Protein AF-A0A839E0R4-F1 (afdb_monomer)

Foldseek 3Di:
DDDDDDDDDDDDDDDDDDDPPPPPPPVVPPPDDDDDDDDDDDDDDDDDPPPDPDPVVPADPQGDWDWDDQQLETATAGPQQDQPDADQLDRHQGDLAPNVQVSLQRSLVVQLALSNPDSRNLCSLVPFADDPSVVSNVVRVPDDDPDDSQQVYFFWKWKAFPDDHSNAFKTKMKMWGDGNNLVVVQFIWIFIWMWGCDPNHIGTYPPGDGTDGDNDPPRIGTDGGD

Nearest PDB structures (foldseek):
  7dmo-assembly1_B-2  TM=4.768E-01  e=1.952E+00  Pyrenochaetopsis sp.
  7rec-assembly1_F-2  TM=3.934E-01  e=6.534E-01  Homo sapiens
  6m1u-assembly1_A  TM=3.484E-01  e=1.355E+00  Homo sapiens
  3kh8-assembly1_A  TM=2.272E-01  e=6.584E+00  Phytophthora capsici

Mean predicted aligned error: 13.45 Å

pLDDT: mean 80.91, std 22.4, range [31.92, 98.75]

InterPro domains:
  IPR058488 Domain of unknown function DUF8175 [PF26526] (41-211)

Secondary structure (DSSP, 8-state):
-------------------SSTTSSSTTSSSS-----------------PPPPPTTTT--TT-SEEEEEETTEEEEEETTTB--EEETTEEE---SSHHHHHHHHHHHHHHTSGGG-HHHHHHHHHHSEEE-HHHHHHHHTT----S-HHHH-EEEEEEEEEEEETTTTEEEEEEEEEEHHHHHTTSEEEEEEEEEEETTEEEEEESPPPPEEES--TT-EEEE--

Sequence (226 aa):
MSYVVSETTGAARRRRWPWVVAAVVVLLLVATTAFWLGRSNSQPAARPTSPAPSPSEQQGPWGPLQWRPVADSPLPFSAEHGPRTVTDGLARGFSHDKAGAVLAALHISTRASSAAGPRTYRAVVREQTYGDKQAQLSQLSRQSSSASAAATRPQQWWYAITGGDPRGDLVQVSLVASSEQSRQMGGYAHLTRTLSWRNGDWRLQVPTPAPELRTSTAGHTRIGGP

Radius of gyration: 27.86 Å; Cα contacts (8 Å, |Δi|>4): 362; chains: 1; bounding box: 75×37×102 Å

Structure (mmCIF, N/CA/C/O backbone):
data_AF-A0A839E0R4-F1
#
_entry.id   AF-A0A839E0R4-F1
#
loop_
_atom_site.group_PDB
_atom_site.id
_atom_site.type_symbol
_atom_site.label_atom_id
_atom_site.label_alt_id
_atom_site.label_comp_id
_atom_site.label_asym_id
_atom_site.label_entity_id
_atom_site.label_seq_id
_atom_site.pdbx_PDB_ins_code
_atom_site.Cartn_x
_atom_site.Cartn_y
_atom_site.Cartn_z
_atom_site.occupancy
_atom_site.B_iso_or_equiv
_atom_site.auth_seq_id
_atom_site.auth_comp_id
_atom_site.auth_asym_id
_atom_site.auth_atom_id
_atom_site.pdbx_PDB_model_num
ATOM 1 N N . MET A 1 1 ? 44.067 -2.803 -64.009 1.00 50.69 1 MET A N 1
ATOM 2 C CA . MET A 1 1 ? 45.010 -1.847 -63.396 1.00 50.69 1 MET A CA 1
ATOM 3 C C . MET A 1 1 ? 45.496 -2.464 -62.103 1.00 50.69 1 MET A C 1
ATOM 5 O O . MET A 1 1 ? 44.722 -2.639 -61.174 1.00 50.69 1 MET A O 1
ATOM 9 N N . SER A 1 2 ? 46.733 -2.935 -62.151 1.00 36.97 2 SER A N 1
ATOM 10 C CA . SER A 1 2 ? 47.447 -3.658 -61.106 1.00 36.97 2 SER A CA 1
ATOM 11 C C . SER A 1 2 ? 48.022 -2.677 -60.087 1.00 36.97 2 SER A C 1
ATOM 13 O O . SER A 1 2 ? 48.511 -1.642 -60.514 1.00 36.97 2 SER A O 1
ATOM 15 N N . TYR A 1 3 ? 48.048 -3.030 -58.800 1.00 42.75 3 TYR A N 1
ATOM 16 C CA . TYR A 1 3 ? 49.265 -2.925 -57.987 1.00 42.75 3 TYR A CA 1
ATOM 17 C C . TYR A 1 3 ? 49.279 -4.046 -56.939 1.00 42.75 3 TYR A C 1
ATOM 19 O O . TYR A 1 3 ? 48.308 -4.290 -56.227 1.00 42.75 3 TYR A O 1
ATOM 27 N N . VAL A 1 4 ? 50.404 -4.754 -56.962 1.00 38.28 4 VAL A N 1
ATOM 28 C CA . VAL A 1 4 ? 50.826 -5.949 -56.221 1.00 38.28 4 VAL A CA 1
ATOM 29 C C . VAL A 1 4 ? 51.512 -5.466 -54.932 1.00 38.28 4 VAL A C 1
ATOM 31 O O . VAL A 1 4 ? 52.276 -4.508 -54.984 1.00 38.28 4 VAL A O 1
ATOM 34 N N . VAL A 1 5 ? 51.049 -5.889 -53.751 1.00 47.84 5 VAL A N 1
ATOM 35 C CA . VAL A 1 5 ? 51.674 -6.851 -52.805 1.00 47.84 5 VAL A CA 1
ATOM 36 C C . VAL A 1 5 ? 53.202 -6.763 -52.655 1.00 47.84 5 VAL A C 1
ATOM 38 O O . VAL A 1 5 ? 53.928 -6.894 -53.632 1.00 47.84 5 VAL A O 1
ATOM 41 N N . SER A 1 6 ? 53.670 -6.649 -51.405 1.00 42.75 6 SER A N 1
ATOM 42 C CA . SER A 1 6 ? 54.755 -7.430 -50.752 1.00 42.75 6 SER A CA 1
ATOM 43 C C . SER A 1 6 ? 54.865 -6.908 -49.309 1.00 42.75 6 SER A C 1
ATOM 45 O O . SER A 1 6 ? 55.218 -5.753 -49.104 1.00 42.75 6 SER A O 1
ATOM 47 N N . GLU A 1 7 ? 54.272 -7.552 -48.302 1.00 46.94 7 GLU A N 1
ATOM 48 C CA . GLU A 1 7 ? 54.765 -8.727 -47.556 1.00 46.94 7 GLU A CA 1
ATOM 49 C C . GLU A 1 7 ? 56.183 -8.603 -46.994 1.00 46.94 7 GLU A C 1
ATOM 51 O O . GLU A 1 7 ? 57.134 -8.386 -47.738 1.00 46.94 7 GLU A O 1
ATOM 56 N N . THR A 1 8 ? 56.292 -8.816 -45.676 1.00 42.22 8 THR A N 1
ATOM 57 C CA . THR A 1 8 ? 57.280 -9.642 -44.937 1.00 42.22 8 THR A CA 1
ATOM 58 C C . THR A 1 8 ? 57.293 -9.176 -43.475 1.00 42.22 8 THR A C 1
ATOM 60 O O . THR A 1 8 ? 57.229 -7.987 -43.206 1.00 42.22 8 THR A O 1
ATOM 63 N N . THR A 1 9 ? 57.383 -9.974 -42.415 1.00 39.31 9 THR A N 1
ATOM 64 C CA . THR A 1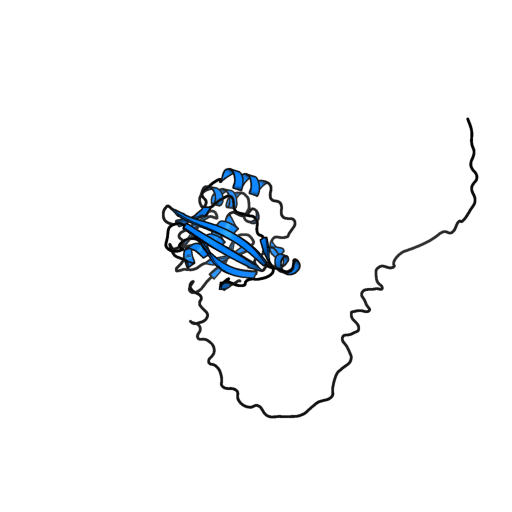 9 ? 57.252 -11.411 -42.115 1.00 39.31 9 THR A CA 1
ATOM 65 C C . THR A 1 9 ? 57.303 -11.462 -40.585 1.00 39.31 9 THR A C 1
ATOM 67 O O . THR A 1 9 ? 58.004 -10.660 -39.972 1.00 39.31 9 THR A O 1
ATOM 70 N N . GLY A 1 10 ? 56.629 -12.415 -39.947 1.00 33.72 10 GLY A N 1
ATOM 71 C CA . GLY A 1 10 ? 56.795 -12.600 -38.504 1.00 33.72 10 GLY A CA 1
ATOM 72 C C . GLY A 1 10 ? 55.895 -13.669 -37.918 1.00 33.72 10 GLY A C 1
ATOM 73 O O . GLY A 1 10 ? 55.048 -13.389 -37.079 1.00 33.72 10 GLY A O 1
ATOM 74 N N . ALA A 1 11 ? 56.047 -14.898 -38.401 1.00 40.47 11 ALA A N 1
ATOM 75 C CA . ALA A 1 11 ? 55.385 -16.066 -37.848 1.00 40.47 11 ALA A CA 1
ATOM 76 C C . ALA A 1 11 ? 55.854 -16.353 -36.412 1.00 40.47 11 ALA A C 1
ATOM 78 O O . ALA A 1 11 ? 57.050 -16.473 -36.174 1.00 40.47 11 ALA A O 1
ATOM 79 N N . ALA A 1 12 ? 54.923 -16.612 -35.493 1.00 43.75 12 ALA A N 1
ATOM 80 C CA . ALA A 1 12 ? 55.096 -17.653 -34.483 1.00 43.75 12 ALA A CA 1
ATOM 81 C C . ALA A 1 12 ? 53.740 -18.088 -33.923 1.00 43.75 12 ALA A C 1
ATOM 83 O O . ALA A 1 12 ? 52.816 -17.315 -33.705 1.00 43.75 12 ALA A O 1
ATOM 84 N N . ARG A 1 13 ? 53.632 -19.395 -33.745 1.00 42.06 13 ARG A N 1
ATOM 85 C CA . ARG A 1 13 ? 52.421 -20.186 -33.584 1.00 42.06 13 ARG A CA 1
ATOM 86 C C . ARG A 1 13 ? 52.343 -20.647 -32.123 1.00 42.06 13 ARG A C 1
ATOM 88 O O . ARG A 1 13 ? 53.364 -21.029 -31.567 1.00 42.06 13 ARG A O 1
ATOM 95 N N . ARG A 1 14 ? 51.107 -20.830 -31.638 1.00 40.19 14 ARG A N 1
ATOM 96 C CA . ARG A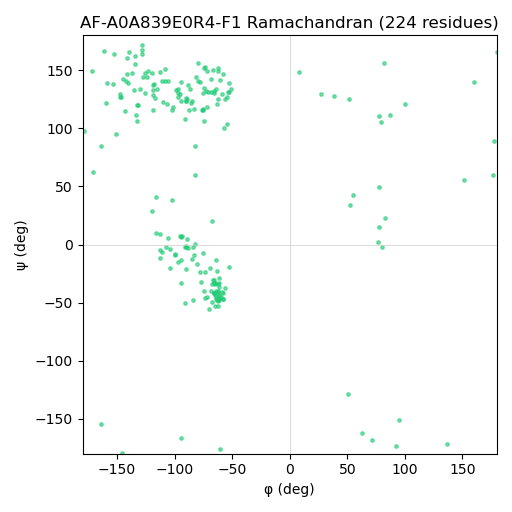 1 14 ? 50.649 -21.781 -30.591 1.00 40.19 14 ARG A CA 1
ATOM 97 C C . ARG A 1 14 ? 50.420 -21.266 -29.152 1.00 40.19 14 ARG A C 1
ATOM 99 O O . ARG A 1 14 ? 51.346 -21.012 -28.403 1.00 40.19 14 ARG A O 1
ATOM 106 N N . ARG A 1 15 ? 49.150 -21.479 -28.760 1.00 40.16 15 ARG A N 1
ATOM 107 C CA . ARG A 1 15 ? 48.636 -22.152 -27.541 1.00 40.16 15 ARG A CA 1
ATOM 108 C C . ARG A 1 15 ? 48.440 -21.349 -26.232 1.00 40.16 15 ARG A C 1
ATOM 110 O O . ARG A 1 15 ? 49.367 -21.160 -25.468 1.00 40.16 15 ARG A O 1
ATOM 117 N N . ARG A 1 16 ? 47.135 -21.220 -25.918 1.00 40.19 16 ARG A N 1
ATOM 118 C CA . ARG A 1 16 ? 46.424 -21.552 -24.654 1.00 40.19 16 ARG A CA 1
ATOM 119 C C . ARG A 1 16 ? 46.544 -20.580 -23.458 1.00 40.19 16 ARG A C 1
ATOM 121 O O . ARG A 1 16 ? 47.576 -20.508 -22.813 1.00 40.19 16 ARG A O 1
ATOM 128 N N . TRP A 1 17 ? 45.406 -19.916 -23.174 1.00 40.28 17 TRP A N 1
ATOM 129 C CA . TRP A 1 17 ? 44.694 -19.760 -21.876 1.00 40.28 17 TRP A CA 1
ATOM 130 C C . TRP A 1 17 ? 45.405 -20.281 -20.604 1.00 40.28 17 TRP A C 1
ATOM 132 O O . TRP A 1 17 ? 45.950 -21.382 -20.702 1.00 40.28 17 TRP A O 1
ATOM 142 N N . PRO A 1 18 ? 45.235 -19.693 -19.385 1.00 43.88 18 PRO A N 1
ATOM 143 C CA . PRO A 1 18 ? 44.394 -18.541 -18.971 1.00 43.88 18 PRO A CA 1
ATOM 144 C C . PRO A 1 18 ? 45.038 -17.593 -17.904 1.00 43.88 18 PRO A C 1
ATOM 146 O O . PRO A 1 18 ? 45.597 -18.048 -16.915 1.00 43.88 18 PRO A O 1
ATOM 149 N N . TRP A 1 19 ? 44.873 -16.266 -18.006 1.00 39.34 19 TRP A N 1
ATOM 150 C CA . TRP A 1 19 ? 45.366 -15.292 -16.996 1.00 39.34 19 TRP A CA 1
ATOM 151 C C . TRP A 1 19 ? 44.244 -14.508 -16.286 1.00 39.34 19 TRP A C 1
ATOM 153 O O . TRP A 1 19 ? 44.365 -13.316 -16.034 1.00 39.34 19 TRP A O 1
ATOM 163 N N . VAL A 1 20 ? 43.139 -15.178 -15.938 1.00 48.47 20 VAL A N 1
ATOM 164 C CA . VAL A 1 20 ? 42.013 -14.561 -15.193 1.00 48.47 20 VAL A CA 1
ATOM 165 C C . VAL A 1 20 ? 41.950 -15.008 -13.717 1.00 48.47 20 VAL A C 1
ATOM 167 O O . VAL A 1 20 ? 41.059 -14.605 -12.986 1.00 48.47 20 VAL A O 1
ATOM 170 N N . VAL A 1 21 ? 42.919 -15.780 -13.205 1.00 45.50 21 VAL A N 1
ATOM 171 C CA . VAL A 1 21 ? 42.828 -16.353 -11.836 1.00 45.50 21 VAL A CA 1
ATOM 172 C C . VAL A 1 21 ? 43.818 -15.755 -10.815 1.00 45.50 21 VAL A C 1
ATOM 174 O O . VAL A 1 21 ? 43.687 -15.993 -9.620 1.00 45.50 21 VAL A O 1
ATOM 177 N N . ALA A 1 22 ? 44.763 -14.896 -11.206 1.00 39.62 22 ALA A N 1
ATOM 178 C CA . ALA A 1 22 ? 45.870 -14.510 -10.312 1.00 39.62 22 ALA A CA 1
ATOM 179 C C . ALA A 1 22 ? 45.691 -13.210 -9.489 1.00 39.62 22 ALA A C 1
ATOM 181 O O . ALA A 1 22 ? 46.629 -12.811 -8.807 1.00 39.62 22 ALA A O 1
ATOM 182 N N . ALA 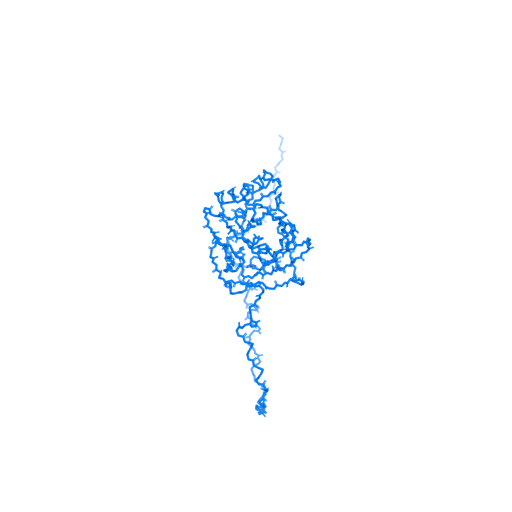A 1 23 ? 44.520 -12.555 -9.499 1.00 39.31 23 ALA A N 1
ATOM 183 C CA . ALA A 1 23 ? 44.298 -11.305 -8.741 1.00 39.31 23 ALA A CA 1
ATOM 184 C C . ALA A 1 23 ? 43.304 -11.419 -7.562 1.00 39.31 23 ALA A C 1
ATOM 186 O O . ALA A 1 23 ? 43.159 -10.474 -6.794 1.00 39.31 23 ALA A O 1
ATOM 187 N N . VAL A 1 24 ? 42.650 -12.574 -7.373 1.00 43.00 24 VAL A N 1
ATOM 188 C CA . VAL A 1 24 ? 41.629 -12.779 -6.316 1.00 43.00 24 VAL A CA 1
ATOM 189 C C . VAL A 1 24 ? 42.184 -13.508 -5.077 1.00 43.00 24 VAL A C 1
ATOM 191 O O . VAL A 1 24 ? 41.540 -13.546 -4.035 1.00 43.00 24 VAL A O 1
ATOM 194 N N . VAL A 1 25 ? 43.420 -14.016 -5.123 1.00 42.62 25 VAL A N 1
ATOM 195 C CA . VAL A 1 25 ? 44.011 -14.799 -4.014 1.00 42.62 25 VAL A CA 1
ATOM 196 C C . VAL A 1 25 ? 44.857 -13.955 -3.041 1.00 42.62 25 VAL A C 1
ATOM 198 O O . VAL A 1 25 ? 45.116 -14.388 -1.925 1.00 42.62 25 VAL A O 1
ATOM 201 N N . VAL A 1 26 ? 45.226 -12.714 -3.379 1.00 41.91 26 VAL A N 1
ATOM 202 C CA . VAL A 1 26 ? 46.107 -11.892 -2.515 1.00 41.91 26 VAL A CA 1
ATOM 203 C C . VAL A 1 26 ? 45.340 -11.025 -1.501 1.00 41.91 26 VAL A C 1
ATOM 205 O O . VAL A 1 26 ? 45.876 -10.697 -0.449 1.00 41.91 26 VAL A O 1
ATOM 208 N N . LEU A 1 27 ? 44.053 -10.737 -1.721 1.00 37.88 27 LEU A N 1
ATOM 209 C CA . LEU A 1 27 ? 43.229 -9.985 -0.753 1.00 37.88 27 LEU A CA 1
ATOM 210 C C . LEU A 1 27 ? 42.530 -10.871 0.296 1.00 37.88 27 LEU A C 1
ATOM 212 O O . LEU A 1 27 ? 41.926 -10.359 1.234 1.00 37.88 27 LEU A O 1
ATOM 216 N N . LEU A 1 28 ? 42.683 -12.196 0.184 1.00 42.34 28 LEU A N 1
ATOM 217 C CA . LEU A 1 28 ? 42.275 -13.190 1.187 1.00 42.34 28 LEU A CA 1
ATOM 218 C C . LEU A 1 28 ? 43.408 -13.565 2.170 1.00 42.34 28 LEU A C 1
ATOM 220 O O . LEU A 1 28 ? 43.224 -14.446 3.003 1.00 42.34 28 LEU A O 1
ATOM 224 N N . LEU A 1 29 ? 44.557 -12.874 2.122 1.00 40.34 29 LEU A N 1
ATOM 225 C CA . LEU A 1 29 ? 45.754 -13.156 2.935 1.00 40.34 29 LEU A CA 1
ATOM 226 C C . LEU A 1 29 ? 46.192 -11.994 3.855 1.00 40.34 29 LEU A C 1
ATOM 228 O O . LEU A 1 29 ? 47.363 -11.877 4.198 1.00 40.34 29 LEU A O 1
ATOM 232 N N . VAL A 1 30 ? 45.258 -11.148 4.305 1.00 41.09 30 VAL A N 1
ATOM 233 C CA . VAL A 1 30 ? 45.495 -10.175 5.407 1.00 41.09 30 VAL A CA 1
ATOM 234 C C . VAL A 1 30 ? 44.668 -10.523 6.659 1.00 41.09 30 VAL A C 1
ATOM 236 O O . VAL A 1 30 ? 44.641 -9.800 7.648 1.00 41.09 30 VAL A O 1
ATOM 239 N N . ALA A 1 31 ? 44.037 -11.698 6.665 1.00 44.06 31 ALA A N 1
ATOM 240 C CA . ALA A 1 31 ? 43.247 -12.206 7.779 1.00 44.06 31 ALA A CA 1
ATOM 241 C C . ALA A 1 31 ? 43.978 -13.276 8.607 1.00 44.06 31 ALA A C 1
ATOM 243 O O . ALA A 1 31 ? 43.332 -14.216 9.036 1.00 44.06 31 ALA A O 1
ATOM 244 N N . THR A 1 32 ? 45.287 -13.172 8.860 1.00 46.16 32 THR A N 1
ATOM 245 C CA . THR A 1 32 ? 45.975 -14.047 9.838 1.00 46.16 32 THR A CA 1
ATOM 246 C C . THR A 1 32 ? 47.349 -13.490 10.237 1.00 46.16 32 THR A C 1
ATOM 248 O O . THR A 1 32 ? 48.334 -13.910 9.653 1.00 46.16 32 THR A O 1
ATOM 251 N N . THR A 1 33 ? 47.428 -12.576 11.217 1.00 42.66 33 THR A N 1
ATOM 252 C CA . THR A 1 33 ? 48.547 -12.459 12.195 1.00 42.66 33 THR A CA 1
ATOM 253 C C . THR A 1 33 ? 48.337 -11.258 13.128 1.00 42.66 33 THR A C 1
ATOM 255 O O . THR A 1 33 ? 48.811 -10.165 12.842 1.00 42.66 33 THR A O 1
ATOM 258 N N . ALA A 1 34 ? 47.643 -11.457 14.252 1.00 40.84 34 ALA A N 1
ATOM 259 C CA . ALA A 1 34 ? 47.847 -10.702 15.501 1.00 40.84 34 ALA A CA 1
ATOM 260 C C . ALA A 1 34 ? 47.036 -11.365 16.626 1.00 40.84 34 ALA A C 1
ATOM 262 O O . ALA A 1 34 ? 46.087 -10.808 17.173 1.00 40.84 34 ALA A O 1
ATOM 263 N N . PHE A 1 35 ? 47.379 -12.618 16.923 1.00 41.22 35 PHE A N 1
ATOM 264 C CA . PHE A 1 35 ? 46.904 -13.306 18.113 1.00 41.22 35 PHE A CA 1
ATOM 265 C C . PHE A 1 35 ? 47.912 -13.022 19.235 1.00 41.22 35 PHE A C 1
ATOM 267 O O . PHE A 1 35 ? 49.088 -13.343 19.096 1.00 41.22 35 PHE A O 1
ATOM 274 N N . TRP A 1 36 ? 47.400 -12.464 20.334 1.00 38.03 36 TRP A N 1
ATOM 275 C CA . TRP A 1 36 ? 47.952 -12.482 21.695 1.00 38.03 36 TRP A CA 1
ATOM 276 C C . TRP A 1 36 ? 49.081 -11.529 22.089 1.00 38.03 36 TRP A C 1
ATOM 278 O O . TRP A 1 36 ? 50.247 -11.827 21.897 1.00 38.03 36 TRP A O 1
ATOM 288 N N . LEU A 1 37 ? 48.715 -10.505 22.867 1.00 43.31 37 LEU A N 1
ATOM 289 C CA . LEU A 1 37 ? 49.269 -10.244 24.205 1.00 43.31 37 LEU A CA 1
ATOM 290 C C . LEU A 1 37 ? 48.287 -9.337 24.972 1.00 43.31 37 LEU A C 1
ATOM 292 O O . LEU A 1 37 ? 47.979 -8.244 24.511 1.00 43.31 37 LEU A O 1
ATOM 296 N N . GLY A 1 38 ? 47.792 -9.784 26.134 1.00 31.92 38 GLY A N 1
ATOM 2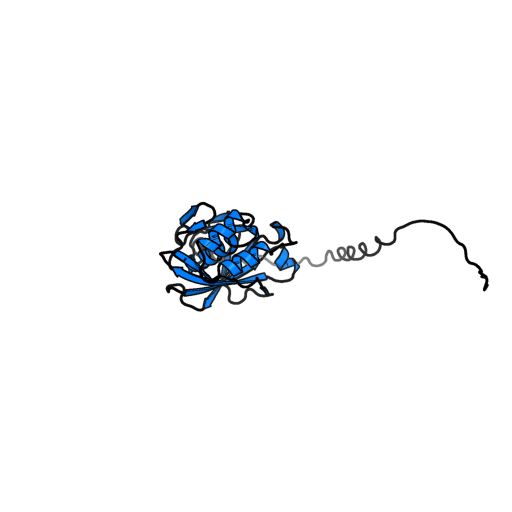97 C CA . GLY A 1 38 ? 47.019 -8.916 27.035 1.00 31.92 38 GLY A CA 1
ATOM 298 C C . GLY A 1 38 ? 45.972 -9.608 27.910 1.00 31.92 38 GLY A C 1
ATOM 299 O O . GLY A 1 38 ? 44.805 -9.236 27.876 1.00 31.92 38 GLY A O 1
ATOM 300 N N . ARG A 1 39 ? 46.372 -10.610 28.705 1.00 48.78 39 ARG A N 1
ATOM 301 C CA . ARG A 1 39 ? 45.595 -11.045 29.877 1.00 48.78 39 ARG A CA 1
ATOM 302 C C . ARG A 1 39 ? 45.786 -10.023 30.999 1.00 48.78 39 ARG A C 1
ATOM 304 O O . ARG A 1 39 ? 46.874 -9.947 31.563 1.00 48.78 39 ARG A O 1
ATOM 311 N N . SER A 1 40 ? 44.715 -9.352 31.400 1.00 43.88 40 SER A N 1
ATOM 312 C CA . SER A 1 40 ? 44.571 -8.824 32.757 1.00 43.88 40 SER A CA 1
ATOM 313 C C . SER A 1 40 ? 43.115 -8.948 33.203 1.00 43.88 40 SER A C 1
ATOM 315 O O . SER A 1 40 ? 42.197 -8.372 32.627 1.00 43.88 40 SER A O 1
ATOM 317 N N . ASN A 1 41 ? 42.926 -9.779 34.229 1.00 48.78 41 ASN A N 1
ATOM 318 C CA . ASN A 1 41 ? 41.695 -9.924 34.992 1.00 48.78 41 ASN A CA 1
ATOM 319 C C . ASN A 1 41 ? 41.307 -8.584 35.622 1.00 48.78 41 ASN A C 1
ATOM 321 O O . ASN A 1 41 ? 42.105 -7.993 36.347 1.00 48.78 41 ASN A O 1
ATOM 325 N N . SER A 1 42 ? 40.058 -8.163 35.439 1.00 46.62 42 SER A N 1
ATOM 326 C CA . SER A 1 42 ? 39.369 -7.228 36.333 1.00 46.62 42 SER A CA 1
ATOM 327 C C . SER A 1 42 ? 37.861 -7.503 36.288 1.00 46.62 42 SER A C 1
ATOM 329 O O . SER A 1 42 ? 37.164 -7.104 35.366 1.00 46.62 42 SER A O 1
ATOM 331 N N . GLN A 1 43 ? 37.439 -8.306 37.266 1.00 47.00 43 GLN A N 1
ATOM 332 C CA . GLN A 1 43 ? 36.158 -8.395 37.983 1.00 47.00 43 GLN A CA 1
ATOM 333 C C . GLN A 1 43 ? 34.836 -7.944 37.306 1.00 47.00 43 GLN A C 1
ATOM 335 O O . GLN A 1 43 ? 34.706 -6.793 36.889 1.00 47.00 43 GLN A O 1
ATOM 340 N N . PRO A 1 44 ? 33.779 -8.787 37.318 1.00 44.91 44 PRO A N 1
ATOM 341 C CA . PRO A 1 44 ? 32.450 -8.391 36.869 1.00 44.91 44 PRO A CA 1
ATOM 342 C C . PRO A 1 44 ? 31.779 -7.490 37.916 1.00 44.91 44 PRO A C 1
ATOM 344 O O . PRO A 1 44 ? 31.321 -7.956 38.957 1.00 44.91 44 PRO A O 1
ATOM 347 N N . ALA A 1 45 ? 31.689 -6.191 37.635 1.00 53.25 45 ALA A N 1
ATOM 348 C CA . ALA A 1 45 ? 30.732 -5.328 38.316 1.00 53.25 45 ALA A CA 1
ATOM 349 C C . ALA A 1 45 ? 29.341 -5.596 37.722 1.00 53.25 45 ALA A C 1
ATOM 351 O O . ALA A 1 45 ? 29.112 -5.365 36.533 1.00 53.25 45 ALA A O 1
ATOM 352 N N . ALA A 1 46 ? 28.428 -6.113 38.546 1.00 51.84 46 ALA A N 1
ATOM 353 C CA . ALA A 1 46 ? 27.021 -6.283 38.211 1.00 51.84 46 ALA A CA 1
ATOM 354 C C . ALA A 1 46 ? 26.433 -4.937 37.755 1.00 51.84 46 ALA A C 1
ATOM 356 O O . ALA A 1 46 ? 26.185 -4.039 38.559 1.00 51.84 46 ALA A O 1
ATOM 357 N N . ARG A 1 47 ? 26.248 -4.781 36.442 1.00 44.81 47 ARG A N 1
ATOM 358 C CA . ARG A 1 47 ? 25.518 -3.654 35.863 1.00 44.81 47 ARG A CA 1
ATOM 359 C C . ARG A 1 47 ? 24.025 -3.926 36.103 1.00 44.81 47 ARG A C 1
ATOM 361 O O . ARG A 1 47 ? 23.597 -5.049 35.835 1.00 44.81 47 ARG A O 1
ATOM 368 N N . PRO A 1 48 ? 23.247 -2.963 36.629 1.00 47.38 48 PRO A N 1
ATOM 369 C CA . PRO A 1 48 ? 21.846 -3.182 36.968 1.00 47.38 48 PRO A CA 1
ATOM 370 C C . PRO A 1 48 ? 21.092 -3.714 35.752 1.00 47.38 48 PRO A C 1
ATOM 372 O O . PRO A 1 48 ? 21.164 -3.138 34.663 1.00 47.38 48 PRO A O 1
ATOM 375 N N . THR A 1 49 ? 20.402 -4.836 35.946 1.00 47.53 49 THR A N 1
ATOM 376 C CA . THR A 1 49 ? 19.487 -5.434 34.982 1.00 47.53 49 THR A CA 1
ATOM 377 C C . THR A 1 49 ? 18.440 -4.379 34.646 1.00 47.53 49 THR A C 1
ATOM 379 O O . THR A 1 49 ? 17.523 -4.138 35.427 1.00 47.53 49 THR A O 1
ATOM 382 N N . SER A 1 50 ? 18.596 -3.698 33.507 1.00 58.94 50 SER A N 1
ATOM 383 C CA . SER A 1 50 ? 17.460 -2.993 32.920 1.00 58.94 50 SER A CA 1
ATOM 384 C C . SER A 1 50 ? 16.373 -4.046 32.723 1.00 58.94 50 SER A C 1
ATOM 386 O O . SER A 1 50 ? 16.682 -5.092 32.139 1.00 58.94 50 SER A O 1
ATOM 388 N N . PRO A 1 51 ? 15.154 -3.849 33.253 1.00 55.00 51 PRO A N 1
ATOM 389 C CA . PRO A 1 51 ? 14.077 -4.789 33.006 1.00 55.00 51 PRO A CA 1
ATOM 390 C C . PRO A 1 51 ? 13.950 -4.958 31.492 1.00 55.00 51 PRO A C 1
ATOM 392 O O . PRO A 1 51 ? 13.984 -3.978 30.745 1.00 55.00 51 PRO A O 1
ATOM 395 N N . ALA A 1 52 ? 13.890 -6.212 31.040 1.00 59.22 52 ALA A N 1
ATOM 396 C CA . ALA A 1 52 ? 13.560 -6.501 29.655 1.00 59.22 52 ALA A CA 1
ATOM 397 C C . ALA A 1 52 ? 12.267 -5.737 29.320 1.00 59.22 52 ALA A C 1
ATOM 399 O O . ALA A 1 52 ? 11.351 -5.758 30.150 1.00 59.22 52 ALA A O 1
ATOM 400 N N . PRO A 1 53 ? 12.193 -5.038 28.170 1.00 46.41 53 PRO A N 1
ATOM 401 C CA . PRO A 1 53 ? 10.987 -4.312 27.803 1.00 46.41 53 PRO A CA 1
ATOM 402 C C . PRO A 1 53 ? 9.812 -5.279 27.874 1.00 46.41 53 PRO A C 1
ATOM 404 O O . PRO A 1 53 ? 9.900 -6.416 27.394 1.00 46.41 53 PRO A O 1
ATOM 407 N N . SER A 1 54 ? 8.739 -4.854 28.533 1.00 46.84 54 SER A N 1
ATOM 408 C CA . SER A 1 54 ? 7.559 -5.702 28.681 1.00 46.84 54 SER A CA 1
ATOM 409 C C . SER A 1 54 ? 7.051 -6.082 27.279 1.00 46.84 54 SER A C 1
ATOM 411 O O . SER A 1 54 ? 7.143 -5.254 26.371 1.00 46.84 54 SER A O 1
ATOM 413 N N . PRO A 1 55 ? 6.477 -7.280 27.053 1.00 54.44 55 PRO A N 1
ATOM 414 C CA . PRO A 1 55 ? 5.946 -7.687 25.740 1.00 54.44 55 PRO A CA 1
ATOM 415 C C . PRO A 1 55 ? 4.954 -6.681 25.117 1.00 54.44 55 PRO A C 1
ATOM 417 O O . PRO A 1 55 ? 4.707 -6.686 23.910 1.00 54.44 55 PRO A O 1
ATOM 420 N N . SER A 1 56 ? 4.389 -5.805 25.948 1.00 49.28 56 SER A N 1
ATOM 421 C CA . SE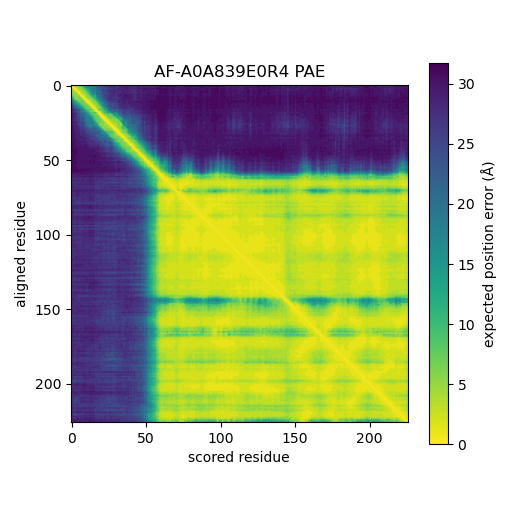R A 1 56 ? 3.487 -4.709 25.594 1.00 49.28 56 SER A CA 1
ATOM 422 C C . SER A 1 56 ? 4.191 -3.470 25.014 1.00 49.28 56 SER A C 1
ATOM 424 O O . SER A 1 56 ? 3.564 -2.716 24.282 1.00 49.28 56 SER A O 1
ATOM 426 N N . GLU A 1 57 ? 5.482 -3.252 25.287 1.00 43.59 57 GLU A N 1
ATOM 427 C CA . GLU A 1 57 ? 6.261 -2.092 24.805 1.00 43.59 57 GLU A CA 1
ATOM 428 C C . GLU A 1 57 ? 6.843 -2.296 23.396 1.00 43.59 57 GLU A C 1
ATOM 430 O O . GLU A 1 57 ? 7.286 -1.346 22.754 1.00 43.59 57 GLU A O 1
ATOM 435 N N . GLN A 1 58 ? 6.821 -3.528 22.879 1.00 49.47 58 GLN A N 1
ATOM 436 C CA . GLN A 1 58 ? 7.254 -3.851 21.512 1.00 49.47 58 GLN A CA 1
ATOM 437 C C . GLN A 1 58 ? 6.119 -3.797 20.481 1.00 49.47 58 GLN A C 1
ATOM 439 O O . GLN A 1 58 ? 6.356 -3.994 19.287 1.00 49.47 58 GLN A O 1
ATOM 444 N N . GLN A 1 59 ? 4.889 -3.525 20.915 1.00 59.22 59 GLN A N 1
ATOM 445 C CA . GLN A 1 59 ? 3.735 -3.432 20.032 1.00 59.22 59 GLN A CA 1
ATOM 446 C C . GLN A 1 59 ? 3.586 -1.979 19.584 1.00 59.22 59 GLN A C 1
ATOM 448 O O . GLN A 1 59 ? 3.236 -1.096 20.361 1.00 59.22 59 GLN A O 1
ATOM 453 N N . GLY A 1 60 ? 3.901 -1.721 18.312 1.00 70.25 60 GLY A N 1
ATOM 454 C CA . GLY A 1 60 ? 3.586 -0.441 17.678 1.00 70.25 60 GLY A CA 1
ATOM 455 C C . GLY A 1 60 ? 2.070 -0.170 17.668 1.00 70.25 60 GLY A C 1
ATOM 456 O O . GLY A 1 60 ? 1.290 -0.987 18.156 1.00 70.25 60 GLY A O 1
ATOM 457 N N . PRO A 1 61 ? 1.610 0.928 17.044 1.00 83.00 61 PRO A N 1
ATOM 458 C CA . PRO A 1 61 ? 0.197 1.340 17.024 1.00 83.00 61 PRO A CA 1
ATOM 459 C C . PRO A 1 61 ? -0.735 0.404 16.222 1.00 83.00 61 PRO A C 1
ATOM 461 O O . PRO A 1 61 ? -1.780 0.836 15.760 1.00 83.00 61 PRO A O 1
ATOM 464 N N . TRP A 1 62 ? -0.329 -0.844 15.990 1.00 84.81 62 TRP A N 1
ATOM 465 C CA . TRP A 1 62 ? -0.979 -1.834 15.134 1.00 84.81 62 TRP A CA 1
ATOM 466 C C . TRP A 1 62 ? -1.570 -3.018 15.907 1.00 84.81 62 TRP A C 1
ATOM 468 O O . TRP A 1 62 ? -2.233 -3.864 15.294 1.00 84.81 62 TRP A O 1
ATOM 478 N N . GLY A 1 63 ? -1.221 -3.138 17.195 1.00 86.50 63 GLY A N 1
ATOM 479 C CA . GLY A 1 63 ? -1.313 -4.392 17.937 1.00 86.50 63 GLY A CA 1
ATOM 480 C C . GLY A 1 63 ? -0.401 -5.485 17.349 1.00 86.50 63 GLY A C 1
ATOM 481 O O . GLY A 1 63 ? 0.532 -5.192 16.590 1.00 86.50 63 GLY A O 1
ATOM 482 N N . PRO A 1 64 ? -0.650 -6.763 17.678 1.00 88.38 64 PRO A N 1
ATOM 483 C CA . PRO A 1 64 ? 0.066 -7.889 17.088 1.00 88.38 64 PRO A CA 1
ATOM 484 C C . PRO A 1 64 ? -0.152 -7.974 15.570 1.00 88.38 64 PRO A C 1
ATOM 486 O O . PRO A 1 64 ? -1.284 -8.065 15.092 1.00 88.38 64 PRO A O 1
ATOM 489 N N . LEU A 1 65 ? 0.945 -7.992 14.808 1.00 94.31 65 LEU A N 1
ATOM 490 C CA . LEU A 1 65 ? 0.920 -8.163 13.356 1.00 94.31 65 LEU A CA 1
ATOM 491 C C . LEU A 1 65 ? 1.180 -9.618 12.965 1.00 94.31 65 LEU A C 1
ATOM 493 O O . LEU A 1 65 ? 2.147 -10.232 13.410 1.00 94.31 65 LEU A O 1
ATOM 497 N N . GLN A 1 66 ? 0.363 -10.140 12.053 1.00 94.69 66 GLN A N 1
ATOM 498 C CA . GLN A 1 66 ? 0.595 -11.425 11.399 1.00 94.69 66 GLN A CA 1
ATOM 499 C C . GLN A 1 66 ? 1.135 -11.198 9.989 1.00 94.69 66 GLN A C 1
ATOM 501 O O . GLN A 1 66 ? 0.440 -10.656 9.129 1.00 94.69 66 GLN A O 1
ATOM 506 N N . TRP A 1 67 ? 2.367 -11.627 9.731 1.00 94.88 67 TRP A N 1
ATOM 507 C CA . TRP A 1 67 ? 2.966 -11.547 8.401 1.00 94.88 67 TRP A CA 1
ATOM 508 C C . TRP A 1 67 ? 2.575 -12.769 7.580 1.00 94.88 67 TRP A C 1
ATOM 510 O O . TRP A 1 67 ? 2.826 -13.904 7.978 1.00 94.88 67 TRP A O 1
ATOM 520 N N . ARG A 1 68 ? 1.938 -12.545 6.429 1.00 93.69 68 ARG A N 1
ATOM 521 C CA . ARG A 1 68 ? 1.489 -13.624 5.539 1.00 93.69 68 ARG A CA 1
ATOM 522 C C . ARG A 1 68 ? 2.002 -13.398 4.120 1.00 93.69 68 ARG A C 1
ATOM 524 O O . ARG A 1 68 ? 2.039 -12.247 3.673 1.00 93.69 68 ARG A O 1
ATOM 531 N N . PRO A 1 69 ? 2.359 -14.465 3.388 1.00 88.75 69 PRO A N 1
ATOM 532 C CA . PRO A 1 69 ? 2.754 -14.344 1.993 1.00 88.75 69 PRO A CA 1
ATOM 533 C C . PRO A 1 69 ? 1.563 -13.892 1.137 1.00 88.75 69 PRO A C 1
ATOM 535 O O . PRO A 1 69 ? 0.462 -14.439 1.230 1.00 88.75 69 PRO A O 1
ATOM 538 N N . VAL A 1 70 ? 1.788 -12.885 0.296 1.00 83.06 70 VAL A N 1
ATOM 539 C CA . VAL A 1 70 ? 0.840 -12.393 -0.706 1.00 83.06 70 VAL A CA 1
ATOM 540 C C . VAL A 1 70 ? 1.596 -12.243 -2.021 1.00 83.06 70 VAL A C 1
ATOM 542 O O . VAL A 1 70 ? 2.413 -11.335 -2.175 1.00 83.06 70 VAL A O 1
ATOM 545 N N . ALA A 1 71 ? 1.333 -13.156 -2.963 1.00 78.56 71 ALA A N 1
ATOM 546 C CA . ALA A 1 71 ? 2.241 -13.402 -4.085 1.00 78.56 71 ALA A CA 1
ATOM 547 C C . ALA A 1 71 ? 3.672 -13.611 -3.545 1.00 78.56 71 ALA A C 1
ATOM 549 O O . ALA A 1 71 ? 3.861 -14.376 -2.600 1.00 78.56 71 ALA A O 1
ATOM 550 N N . ASP A 1 72 ? 4.657 -12.888 -4.073 1.00 79.56 72 ASP A N 1
ATOM 551 C CA . ASP A 1 72 ? 6.045 -12.981 -3.624 1.00 79.56 72 ASP A CA 1
ATOM 552 C C . ASP A 1 72 ? 6.411 -12.030 -2.477 1.00 79.56 72 ASP A C 1
ATOM 554 O O . ASP A 1 72 ? 7.574 -11.990 -2.077 1.00 79.56 72 ASP A O 1
ATOM 558 N N . SER A 1 73 ? 5.460 -11.279 -1.917 1.00 85.88 73 SER A N 1
ATOM 559 C CA . SER A 1 73 ? 5.727 -10.288 -0.868 1.00 85.88 73 SER A CA 1
ATOM 560 C C . SER A 1 73 ? 4.990 -10.609 0.438 1.00 85.88 73 SER A C 1
ATOM 562 O O . SER A 1 73 ? 3.774 -10.803 0.428 1.00 85.88 73 SER A O 1
ATOM 564 N N . PRO A 1 74 ? 5.686 -10.648 1.586 1.00 91.81 74 PRO A N 1
ATOM 565 C CA . PRO A 1 74 ? 5.043 -10.772 2.886 1.00 91.81 74 PRO A CA 1
ATOM 566 C C . PRO A 1 74 ? 4.363 -9.449 3.252 1.00 91.81 74 PRO A C 1
ATOM 568 O O . PRO A 1 74 ? 4.969 -8.380 3.146 1.00 91.81 74 PRO A O 1
ATOM 571 N N . LEU A 1 75 ? 3.104 -9.521 3.685 1.00 95.12 75 LEU A N 1
ATOM 572 C CA . LEU A 1 75 ? 2.322 -8.357 4.101 1.00 95.12 75 LEU A CA 1
ATOM 573 C C . LEU A 1 75 ? 1.792 -8.523 5.530 1.00 95.12 75 LEU A C 1
ATOM 575 O O . LEU A 1 75 ? 1.411 -9.638 5.903 1.00 95.12 75 LEU A O 1
ATOM 579 N N . PRO A 1 76 ? 1.736 -7.432 6.313 1.00 96.50 76 PRO A N 1
ATOM 580 C CA . PRO A 1 76 ? 1.231 -7.463 7.677 1.00 96.50 76 PRO A CA 1
ATOM 581 C C . PRO A 1 76 ? -0.301 -7.458 7.700 1.00 96.50 76 PRO A C 1
ATOM 583 O O . PRO A 1 76 ? -0.948 -6.747 6.930 1.00 96.50 76 PRO A O 1
ATOM 586 N N . PHE A 1 77 ? -0.882 -8.233 8.606 1.00 96.94 77 PHE A N 1
ATOM 587 C CA . PHE A 1 77 ? -2.309 -8.258 8.913 1.00 96.94 77 PHE A CA 1
ATOM 588 C C . PHE A 1 77 ? -2.502 -7.869 10.377 1.00 96.94 77 PHE A C 1
ATOM 590 O O . PHE A 1 77 ? -1.812 -8.404 11.244 1.00 96.94 77 PHE A O 1
ATOM 597 N N . SER A 1 78 ? -3.444 -6.967 10.640 1.00 96.44 78 SER A N 1
ATOM 598 C CA . SER A 1 78 ? -3.883 -6.603 11.988 1.00 96.44 78 SER A CA 1
ATOM 599 C C . SER A 1 78 ? -5.340 -7.020 12.170 1.00 96.44 78 SER A C 1
ATOM 601 O O . SER A 1 78 ? -6.175 -6.763 11.300 1.00 96.44 78 SER A O 1
ATOM 603 N N . ALA A 1 79 ? -5.656 -7.649 13.302 1.00 95.62 79 ALA A N 1
ATOM 604 C CA . ALA A 1 79 ? -7.039 -7.972 13.652 1.00 95.62 79 ALA A CA 1
ATOM 605 C C . ALA A 1 79 ? -7.882 -6.703 13.889 1.00 95.62 79 ALA A C 1
ATOM 607 O O . ALA A 1 79 ? -9.076 -6.691 13.597 1.00 95.62 79 ALA A O 1
ATOM 608 N N . GLU A 1 80 ? -7.249 -5.633 14.374 1.00 96.25 80 GLU A N 1
ATOM 609 C CA . GLU A 1 80 ? -7.899 -4.363 14.700 1.00 96.25 80 GLU A CA 1
ATOM 610 C C . GLU A 1 80 ? -8.040 -3.461 13.465 1.00 96.25 80 GLU A C 1
ATOM 612 O O . GLU A 1 80 ? -9.128 -2.964 13.161 1.00 96.25 80 GLU A O 1
ATOM 617 N N . HIS A 1 81 ? -6.955 -3.314 12.698 1.00 97.50 81 HIS A N 1
ATOM 618 C CA . HIS A 1 81 ? -6.872 -2.325 11.616 1.00 97.50 81 HIS A CA 1
ATOM 619 C C . HIS A 1 81 ? -7.012 -2.915 10.205 1.00 97.50 81 HIS A C 1
ATOM 621 O O . HIS A 1 81 ? -7.075 -2.183 9.214 1.00 97.50 81 HIS A O 1
ATOM 627 N N . GLY A 1 82 ? -7.114 -4.240 10.103 1.00 96.31 82 GLY A N 1
ATOM 628 C CA . GLY A 1 82 ? -7.346 -4.966 8.862 1.00 96.31 82 GLY A CA 1
ATOM 629 C C . GLY A 1 82 ? -6.073 -5.420 8.125 1.00 96.31 82 GLY A C 1
ATOM 630 O O . GLY A 1 82 ? -4.958 -5.316 8.641 1.00 96.31 82 GLY A O 1
ATOM 631 N N . PRO A 1 83 ? -6.229 -5.974 6.908 1.00 97.75 83 PRO A N 1
ATOM 632 C CA . PRO A 1 83 ? -7.508 -6.196 6.231 1.00 97.75 83 PRO A CA 1
ATOM 633 C C . PRO A 1 83 ? -8.338 -7.280 6.931 1.00 97.75 83 PRO A C 1
ATOM 635 O O . PRO A 1 83 ? -7.798 -8.290 7.378 1.00 97.75 83 PRO A O 1
ATOM 638 N N . ARG A 1 84 ? -9.660 -7.090 6.990 1.00 97.75 84 ARG A N 1
ATOM 639 C CA . ARG A 1 84 ? -10.603 -8.070 7.565 1.00 97.75 84 ARG A CA 1
ATOM 640 C C . ARG A 1 84 ? -10.875 -9.238 6.626 1.00 97.75 84 ARG A C 1
ATOM 642 O O . ARG A 1 84 ? -11.117 -10.352 7.074 1.00 97.75 84 ARG A O 1
ATOM 649 N N . THR A 1 85 ? -10.842 -8.987 5.318 1.00 96.75 85 THR A N 1
ATOM 650 C CA . THR A 1 85 ? -11.097 -10.007 4.296 1.00 96.75 85 THR A CA 1
ATOM 651 C C . THR A 1 85 ? -10.102 -9.896 3.152 1.00 96.75 85 THR A C 1
ATOM 653 O O . THR A 1 85 ? -9.642 -8.805 2.805 1.00 96.75 85 THR A O 1
ATOM 656 N N . VAL A 1 86 ? -9.763 -11.041 2.560 1.00 96.62 86 VAL A N 1
ATOM 657 C CA . VAL A 1 86 ? -9.018 -11.110 1.303 1.00 96.62 86 VAL A CA 1
ATOM 658 C C . VAL A 1 86 ? -9.711 -12.115 0.393 1.00 96.62 86 VAL A C 1
ATOM 660 O O . VAL A 1 86 ? -9.668 -13.313 0.661 1.00 96.62 86 VAL A O 1
ATOM 663 N N . THR A 1 87 ? -10.312 -11.633 -0.689 1.00 94.94 87 THR A N 1
ATOM 664 C CA . THR A 1 87 ? -11.065 -12.456 -1.648 1.00 94.94 87 THR A CA 1
ATOM 665 C C . THR A 1 87 ? -10.678 -12.045 -3.061 1.00 94.94 87 THR A C 1
ATOM 667 O O . THR A 1 87 ? -10.577 -10.854 -3.350 1.00 94.94 87 THR A O 1
ATOM 670 N N . ASP A 1 88 ? -10.383 -13.017 -3.928 1.00 90.94 88 ASP A N 1
ATOM 671 C CA . ASP A 1 88 ? -9.951 -12.782 -5.318 1.00 90.94 88 ASP A CA 1
ATOM 672 C C . ASP A 1 88 ? -8.772 -11.805 -5.462 1.00 90.94 88 ASP A C 1
ATOM 674 O O . ASP A 1 88 ? -8.665 -11.034 -6.415 1.00 90.94 88 ASP A O 1
ATOM 678 N N . GLY A 1 89 ? -7.867 -11.824 -4.481 1.00 91.19 89 GLY A N 1
ATOM 679 C CA . GLY A 1 89 ? -6.703 -10.944 -4.445 1.00 91.19 89 GLY A CA 1
ATOM 680 C C . GLY A 1 89 ? -6.987 -9.521 -3.956 1.00 91.19 89 GLY A C 1
ATOM 681 O O . GLY A 1 89 ? -6.028 -8.769 -3.796 1.00 91.19 89 GLY A O 1
ATOM 682 N N . LEU A 1 90 ? -8.240 -9.170 -3.652 1.00 97.00 90 LEU A N 1
ATOM 683 C CA . LEU A 1 90 ? -8.648 -7.882 -3.087 1.00 97.00 90 LEU A CA 1
ATOM 684 C C . LEU A 1 90 ? -8.617 -7.940 -1.559 1.00 97.00 90 LEU A C 1
ATOM 686 O O . LEU A 1 90 ? -9.258 -8.807 -0.976 1.00 97.00 90 LEU A O 1
ATOM 690 N N . ALA A 1 91 ? -7.911 -7.016 -0.910 1.00 97.94 91 ALA A N 1
ATOM 691 C CA . ALA A 1 91 ? -7.853 -6.927 0.553 1.00 97.94 91 ALA A CA 1
ATOM 692 C C . ALA A 1 91 ? -8.770 -5.807 1.047 1.00 97.94 91 ALA A C 1
ATOM 694 O O . ALA A 1 91 ? -8.542 -4.666 0.671 1.00 97.94 91 ALA A O 1
ATOM 695 N N . ARG A 1 92 ? -9.796 -6.104 1.848 1.00 98.38 92 ARG A N 1
ATOM 696 C CA . ARG A 1 92 ? -10.833 -5.133 2.236 1.00 98.38 92 ARG A CA 1
ATOM 697 C C . ARG A 1 92 ? -11.048 -5.057 3.741 1.00 98.38 92 ARG A C 1
ATOM 699 O O . ARG A 1 92 ? -10.702 -5.977 4.491 1.00 98.38 92 ARG A O 1
ATOM 706 N N . GLY A 1 93 ? -11.709 -3.982 4.153 1.00 98.00 93 GLY A N 1
ATOM 707 C CA . GLY A 1 93 ? -12.120 -3.741 5.528 1.00 98.00 93 GLY A CA 1
ATOM 708 C C . GLY A 1 93 ? -10.954 -3.270 6.377 1.00 98.00 93 GLY A C 1
ATOM 709 O O . GLY A 1 93 ? -10.724 -3.834 7.446 1.00 98.00 93 GLY A O 1
ATOM 710 N N . PHE A 1 94 ? -10.211 -2.277 5.898 1.00 98.44 94 PHE A N 1
ATOM 711 C CA . PHE A 1 94 ? -9.274 -1.532 6.733 1.00 98.44 94 PHE A CA 1
ATOM 712 C C . PHE A 1 94 ? -10.049 -0.592 7.665 1.00 98.44 94 PHE A C 1
ATOM 714 O O . PHE A 1 94 ? -11.182 -0.214 7.371 1.00 98.44 94 PHE A O 1
ATOM 721 N N . SER A 1 95 ? -9.497 -0.251 8.826 1.00 97.94 95 SER A N 1
ATOM 722 C CA . SER A 1 95 ? -10.113 0.756 9.699 1.00 97.94 95 SER A CA 1
ATOM 723 C C . SER A 1 95 ? -9.913 2.179 9.155 1.00 97.94 95 SER A C 1
ATOM 725 O O . SER A 1 95 ? -8.930 2.472 8.466 1.00 97.94 95 SER A O 1
ATOM 727 N N . HIS A 1 96 ? -10.844 3.084 9.474 1.00 97.56 96 HIS A N 1
ATOM 728 C CA . HIS A 1 96 ? -10.745 4.508 9.123 1.00 97.56 96 HIS A CA 1
ATOM 729 C C . HIS A 1 96 ? -9.865 5.261 10.129 1.00 97.56 96 HIS A C 1
ATOM 731 O O . HIS A 1 96 ? -10.306 6.148 10.853 1.00 97.56 96 HIS A O 1
ATOM 737 N N . ASP A 1 97 ? -8.610 4.843 10.231 1.00 96.12 97 ASP A N 1
ATOM 738 C CA . ASP A 1 97 ? -7.616 5.458 11.100 1.00 96.12 97 ASP A CA 1
ATOM 739 C C . ASP A 1 97 ? -6.221 5.406 10.454 1.00 96.12 97 ASP A C 1
ATOM 741 O O . ASP A 1 97 ? -6.023 4.886 9.351 1.00 96.12 97 ASP A O 1
ATOM 745 N N . LYS A 1 98 ? -5.222 5.932 11.170 1.00 96.31 98 LYS A N 1
ATOM 746 C CA . LYS A 1 98 ? -3.825 5.957 10.718 1.00 96.31 98 LYS A CA 1
ATOM 747 C C . LYS A 1 98 ? -3.267 4.568 10.429 1.00 96.31 98 LYS A C 1
ATOM 749 O O . LYS A 1 98 ? -2.535 4.407 9.452 1.00 96.31 98 LYS A O 1
ATOM 754 N N . ALA A 1 99 ? -3.563 3.595 11.280 1.00 96.31 99 ALA A N 1
ATOM 755 C CA . ALA A 1 99 ? -3.041 2.255 11.122 1.00 96.31 99 ALA A CA 1
ATOM 756 C C . ALA A 1 99 ? -3.721 1.544 9.937 1.00 96.31 99 ALA A C 1
ATOM 758 O O . ALA A 1 99 ? -3.050 1.004 9.055 1.00 96.31 99 ALA A O 1
ATOM 759 N N . GLY A 1 100 ? -5.042 1.649 9.823 1.00 97.75 100 GLY A N 1
ATOM 760 C CA . GLY A 1 100 ? -5.795 1.143 8.681 1.00 97.75 100 GLY A CA 1
ATOM 761 C C . GLY A 1 100 ? -5.338 1.766 7.362 1.00 97.75 100 GLY A C 1
ATOM 762 O O . GLY A 1 100 ? -5.146 1.040 6.387 1.00 97.75 100 GLY A O 1
ATOM 763 N N . ALA A 1 101 ? -5.048 3.071 7.333 1.00 98.12 101 ALA A N 1
ATOM 764 C CA . ALA A 1 101 ? -4.519 3.746 6.149 1.00 98.12 101 ALA A CA 1
ATOM 765 C C . ALA A 1 101 ? -3.160 3.181 5.713 1.00 98.12 101 ALA A C 1
ATOM 767 O O . ALA A 1 101 ? -2.949 2.869 4.544 1.00 98.12 101 ALA A O 1
ATOM 768 N N . VAL A 1 102 ? -2.217 3.006 6.635 1.00 97.94 102 VAL A N 1
ATOM 769 C CA . VAL A 1 102 ? -0.879 2.501 6.286 1.00 97.94 102 VAL A CA 1
ATOM 770 C C . VAL A 1 102 ? -0.929 1.036 5.849 1.00 97.94 102 VAL A C 1
ATOM 772 O O . VAL A 1 102 ? -0.273 0.665 4.872 1.00 97.94 102 VAL A O 1
ATOM 775 N N . LEU A 1 103 ? -1.738 0.205 6.513 1.00 98.00 103 LEU A N 1
ATOM 776 C CA . LEU A 1 103 ? -1.950 -1.182 6.096 1.00 98.00 103 LEU A CA 1
ATOM 777 C C . LEU A 1 103 ? -2.631 -1.245 4.722 1.00 98.00 103 LEU A C 1
ATOM 779 O O . LEU A 1 103 ? -2.206 -2.029 3.872 1.00 98.00 103 LEU A O 1
ATOM 783 N N . ALA A 1 104 ? -3.606 -0.375 4.450 1.00 98.50 104 ALA A N 1
ATOM 784 C CA . ALA A 1 104 ? -4.209 -0.246 3.128 1.00 98.50 104 ALA A CA 1
ATOM 785 C C . ALA A 1 104 ? -3.179 0.170 2.070 1.00 98.50 104 ALA A C 1
ATOM 787 O O . ALA A 1 104 ? -3.139 -0.425 0.992 1.00 98.50 104 ALA A O 1
ATOM 788 N N . ALA A 1 105 ? -2.300 1.131 2.376 1.00 98.31 105 ALA A N 1
ATOM 789 C CA . ALA A 1 105 ? -1.234 1.557 1.471 1.00 98.31 105 ALA A CA 1
ATOM 790 C C . ALA A 1 105 ? -0.331 0.376 1.091 1.00 98.31 105 ALA A C 1
ATOM 792 O O . ALA A 1 105 ? -0.069 0.180 -0.097 1.00 98.31 105 ALA A O 1
ATOM 793 N N . LEU A 1 106 ? 0.103 -0.430 2.066 1.00 97.19 106 LEU A N 1
ATOM 794 C CA . LEU A 1 106 ? 0.925 -1.623 1.836 1.00 97.19 106 LEU A CA 1
ATOM 795 C C . LEU A 1 106 ? 0.195 -2.665 0.986 1.00 97.19 106 LEU A C 1
ATOM 797 O O . LEU A 1 106 ? 0.713 -3.107 -0.040 1.00 97.19 106 LEU A O 1
ATOM 801 N N . HIS A 1 107 ? -1.018 -3.050 1.390 1.00 98.06 107 HIS A N 1
ATOM 802 C CA . HIS A 1 107 ? -1.776 -4.102 0.712 1.00 98.06 107 HIS A CA 1
ATOM 803 C C . HIS A 1 107 ? -2.168 -3.712 -0.703 1.00 98.06 107 HIS A C 1
ATOM 805 O O . HIS A 1 107 ? -1.881 -4.458 -1.639 1.00 98.06 107 HIS A O 1
ATOM 811 N N . ILE A 1 108 ? -2.803 -2.554 -0.876 1.00 98.25 108 ILE A N 1
ATOM 812 C CA . ILE A 1 108 ? -3.304 -2.128 -2.183 1.00 98.25 108 ILE A CA 1
ATOM 813 C C . ILE A 1 108 ? -2.127 -1.877 -3.130 1.00 98.25 108 ILE A C 1
ATOM 815 O O . ILE A 1 108 ? -2.178 -2.335 -4.266 1.00 98.25 108 ILE A O 1
ATOM 819 N N . SER A 1 109 ? -1.031 -1.253 -2.675 1.00 96.19 109 SER A N 1
ATOM 820 C CA . SER A 1 109 ? 0.140 -1.007 -3.536 1.00 96.19 109 SER A CA 1
ATOM 821 C C . SER A 1 109 ? 0.801 -2.293 -4.013 1.00 96.19 109 SER A C 1
ATOM 823 O O . SER A 1 109 ? 1.078 -2.436 -5.202 1.00 96.19 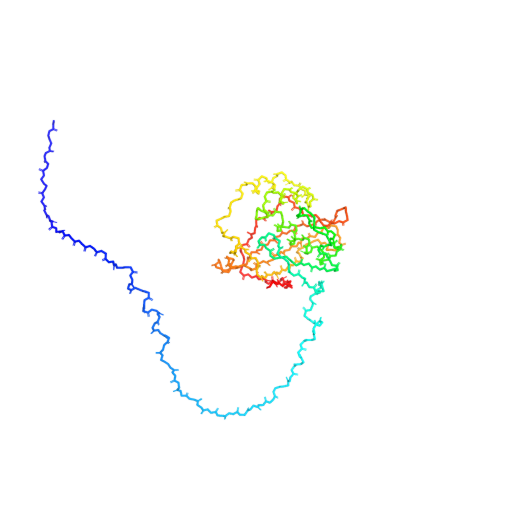109 SER A O 1
ATOM 825 N N . THR A 1 110 ? 1.045 -3.240 -3.104 1.00 94.56 110 THR A N 1
ATOM 826 C CA . THR A 1 110 ? 1.695 -4.508 -3.453 1.00 94.56 110 THR A CA 1
ATOM 827 C C . THR A 1 110 ? 0.819 -5.320 -4.399 1.00 94.56 110 THR A C 1
ATOM 829 O O . THR A 1 110 ? 1.305 -5.825 -5.410 1.00 94.56 110 THR A O 1
ATOM 832 N N . ARG A 1 111 ? -0.492 -5.386 -4.141 1.00 95.38 111 ARG A N 1
ATOM 833 C CA . ARG A 1 111 ? -1.442 -6.131 -4.981 1.00 95.38 111 ARG A CA 1
ATOM 834 C C . ARG A 1 111 ? -1.741 -5.433 -6.316 1.00 95.38 111 ARG A C 1
ATOM 836 O O . ARG A 1 111 ? -2.105 -6.109 -7.272 1.00 95.38 111 ARG A O 1
ATOM 843 N N . ALA A 1 112 ? -1.564 -4.112 -6.401 1.00 94.56 112 ALA A N 1
ATOM 844 C CA . ALA A 1 112 ? -1.661 -3.333 -7.638 1.00 94.56 112 ALA A CA 1
ATOM 845 C C . ALA A 1 112 ? -0.363 -3.330 -8.468 1.00 94.56 112 ALA A C 1
ATOM 847 O O . ALA A 1 112 ? -0.337 -2.733 -9.543 1.00 94.56 112 ALA A O 1
ATOM 848 N N . SER A 1 113 ? 0.712 -3.963 -7.991 1.00 91.38 113 SER A N 1
ATOM 849 C CA . SER A 1 113 ? 1.975 -4.061 -8.728 1.00 91.38 113 SER A CA 1
ATOM 850 C C . SER A 1 113 ? 1.935 -5.156 -9.798 1.00 91.38 113 SER A C 1
ATOM 852 O O . SER A 1 113 ? 1.189 -6.131 -9.687 1.00 91.38 113 SER A O 1
ATOM 854 N N . SER A 1 114 ? 2.784 -5.042 -10.823 1.00 89.56 114 SER A N 1
ATOM 855 C CA . SER A 1 114 ? 2.898 -6.066 -11.870 1.00 89.56 114 SER A CA 1
ATOM 856 C C . SER A 1 114 ? 3.339 -7.426 -11.311 1.00 89.56 114 SER A C 1
ATOM 858 O O . SER A 1 114 ? 2.912 -8.459 -11.827 1.00 89.56 114 SER A O 1
ATOM 860 N N . ALA A 1 115 ? 4.100 -7.434 -10.209 1.00 86.81 115 ALA A N 1
ATOM 861 C CA . ALA A 1 115 ? 4.541 -8.642 -9.510 1.00 86.81 115 ALA A CA 1
ATOM 862 C C . ALA A 1 115 ? 3.382 -9.471 -8.923 1.00 86.81 115 ALA A C 1
ATOM 864 O O . ALA A 1 115 ? 3.517 -10.677 -8.749 1.00 86.81 115 ALA A O 1
ATOM 865 N N . ALA A 1 116 ? 2.216 -8.867 -8.666 1.00 89.31 116 ALA A N 1
ATOM 866 C CA . ALA A 1 116 ? 1.031 -9.598 -8.207 1.00 89.31 116 ALA A CA 1
ATOM 867 C C . ALA A 1 116 ? 0.336 -10.405 -9.325 1.00 89.31 116 ALA A C 1
ATOM 869 O O . ALA A 1 116 ? -0.611 -11.154 -9.062 1.00 89.31 116 ALA A O 1
ATOM 870 N N . GLY A 1 117 ? 0.783 -10.240 -10.573 1.00 89.88 117 GLY A N 1
ATOM 871 C CA . GLY A 1 117 ? 0.235 -10.891 -11.755 1.00 89.88 117 GLY A CA 1
ATOM 872 C C . GLY A 1 117 ? -1.012 -10.193 -12.325 1.00 89.88 117 GLY A C 1
ATOM 873 O O . GLY A 1 117 ? -1.743 -9.499 -11.609 1.00 89.88 117 GLY A O 1
ATOM 874 N N . PRO A 1 118 ? -1.295 -10.384 -13.629 1.00 93.06 118 PRO A N 1
ATOM 875 C CA . PRO A 1 118 ? -2.319 -9.636 -14.360 1.00 93.06 118 PRO A CA 1
ATOM 876 C C . PRO A 1 118 ? -3.735 -9.815 -13.841 1.00 93.06 118 PRO A C 1
ATOM 878 O O . PRO A 1 118 ? -4.502 -8.856 -13.855 1.00 93.06 118 PRO A O 1
ATOM 881 N N . ARG A 1 119 ? -4.096 -10.999 -13.342 1.00 94.12 119 ARG A N 1
ATOM 882 C CA . ARG A 1 119 ? -5.416 -11.206 -12.735 1.00 94.12 119 ARG A CA 1
ATOM 883 C C . ARG A 1 119 ? -5.599 -10.311 -11.503 1.00 94.12 119 ARG A C 1
ATOM 885 O O . ARG A 1 119 ? -6.606 -9.612 -11.409 1.00 94.12 119 ARG A O 1
ATOM 892 N N . THR A 1 120 ? -4.612 -10.299 -10.608 1.00 94.50 120 THR A N 1
ATOM 893 C CA . THR A 1 120 ? -4.661 -9.568 -9.336 1.00 94.50 120 THR A CA 1
ATOM 894 C C . THR A 1 120 ? -4.593 -8.065 -9.551 1.00 94.50 120 THR A C 1
ATOM 896 O O . THR A 1 120 ? -5.515 -7.360 -9.144 1.00 94.50 120 THR A O 1
ATOM 899 N N . TYR A 1 121 ? -3.562 -7.557 -10.240 1.00 94.94 121 TYR A N 1
ATOM 900 C CA . TYR A 1 121 ? -3.400 -6.105 -10.352 1.00 94.94 121 TYR A CA 1
ATOM 901 C C . TYR A 1 121 ? -4.555 -5.469 -11.127 1.00 94.94 121 TYR A C 1
ATOM 903 O O . TYR A 1 121 ? -4.984 -4.371 -10.784 1.00 94.94 121 TYR A O 1
ATOM 911 N N . ARG A 1 122 ? -5.125 -6.155 -12.134 1.00 96.88 122 ARG A N 1
ATOM 912 C CA . ARG A 1 122 ? -6.294 -5.637 -12.865 1.00 96.88 122 ARG A CA 1
ATOM 913 C C . ARG A 1 122 ? -7.514 -5.542 -11.962 1.00 96.88 122 ARG A C 1
ATOM 915 O O . ARG A 1 122 ? -8.236 -4.554 -12.042 1.00 96.88 122 ARG A O 1
ATOM 922 N N . ALA A 1 123 ? -7.752 -6.543 -11.116 1.00 97.56 123 ALA A N 1
ATOM 923 C CA . ALA A 1 123 ? -8.848 -6.501 -10.155 1.00 97.56 123 ALA A CA 1
ATOM 924 C C . ALA A 1 123 ? -8.647 -5.365 -9.142 1.00 97.56 123 ALA A C 1
ATOM 926 O O . ALA A 1 123 ? -9.546 -4.555 -8.945 1.00 97.56 123 ALA A O 1
ATOM 927 N N . VAL A 1 124 ? -7.449 -5.238 -8.571 1.00 98.06 124 VAL A N 1
ATOM 928 C CA . VAL A 1 124 ? -7.136 -4.203 -7.574 1.00 98.06 124 VAL A CA 1
ATOM 929 C C . VAL A 1 124 ? -7.244 -2.801 -8.168 1.00 98.06 124 VAL A C 1
ATOM 931 O O . VAL A 1 124 ? -7.875 -1.945 -7.561 1.00 98.06 124 VAL A O 1
ATOM 934 N N . VAL A 1 125 ? -6.708 -2.557 -9.369 1.00 98.38 125 VAL A N 1
ATOM 935 C CA . VAL A 1 125 ? -6.803 -1.243 -10.035 1.00 98.38 125 VAL A CA 1
ATOM 936 C C . VAL A 1 125 ? -8.245 -0.898 -10.420 1.00 98.38 125 VAL A C 1
ATOM 938 O O . VAL A 1 125 ? -8.626 0.266 -10.418 1.00 98.38 125 VAL A O 1
ATOM 941 N N . ARG A 1 126 ? -9.104 -1.871 -10.726 1.00 97.88 126 ARG A N 1
ATOM 942 C CA . ARG A 1 126 ? -10.524 -1.559 -10.949 1.00 97.88 126 ARG A CA 1
ATOM 943 C C . ARG A 1 126 ? -11.249 -1.257 -9.647 1.00 97.88 126 ARG A C 1
ATOM 945 O O . ARG A 1 126 ? -11.976 -0.268 -9.577 1.00 97.88 126 ARG A O 1
ATOM 952 N N . GLU A 1 127 ? -11.031 -2.085 -8.633 1.00 98.25 127 GLU A N 1
ATOM 953 C CA . GLU A 1 127 ? -11.891 -2.127 -7.454 1.00 98.25 127 GLU A CA 1
ATOM 954 C C . GLU A 1 127 ? -11.389 -1.269 -6.301 1.00 98.25 127 GLU A C 1
ATOM 956 O O . GLU A 1 127 ? -12.205 -0.747 -5.556 1.00 98.25 127 GLU A O 1
ATOM 961 N N . GLN A 1 128 ? -10.077 -1.129 -6.111 1.00 98.50 128 GLN A N 1
ATOM 962 C CA . GLN A 1 128 ? -9.455 -0.560 -4.905 1.00 98.50 128 GLN A CA 1
ATOM 963 C C . GLN A 1 128 ? -8.679 0.731 -5.144 1.00 98.50 128 GLN A C 1
ATOM 965 O O . GLN A 1 128 ? -7.992 1.215 -4.244 1.00 98.50 128 GLN A O 1
ATOM 970 N N . THR A 1 129 ? -8.809 1.313 -6.331 1.00 98.69 129 THR A N 1
ATOM 971 C CA . THR A 1 129 ? -8.153 2.573 -6.669 1.00 98.69 129 THR A CA 1
ATOM 972 C C . THR A 1 129 ? -9.139 3.597 -7.230 1.00 98.69 129 THR A C 1
ATOM 974 O O . THR A 1 129 ? -10.288 3.281 -7.560 1.00 98.69 129 THR A O 1
ATOM 977 N N . TYR A 1 130 ? -8.691 4.844 -7.326 1.00 98.44 130 TYR A N 1
ATOM 978 C CA . TYR A 1 130 ? -9.391 5.957 -7.968 1.00 98.44 130 TYR A CA 1
ATOM 979 C C . TYR A 1 130 ? -8.397 6.823 -8.755 1.00 98.44 130 TYR A C 1
ATOM 981 O O . TYR A 1 130 ? -7.192 6.710 -8.553 1.00 98.44 130 TYR A O 1
ATOM 989 N N . GLY A 1 131 ? -8.893 7.695 -9.634 1.00 98.00 131 GLY A N 1
ATOM 990 C CA . GLY A 1 131 ? -8.056 8.467 -10.559 1.00 98.00 131 GLY A CA 1
ATOM 991 C C . GLY A 1 131 ? -7.949 7.790 -11.926 1.00 98.00 131 GLY A C 1
ATOM 992 O O . GLY A 1 131 ? -8.875 7.087 -12.340 1.00 98.00 131 GLY A O 1
ATOM 993 N N . ASP A 1 132 ? -6.837 7.993 -12.630 1.00 98.25 132 ASP A N 1
ATOM 994 C CA . ASP A 1 132 ? -6.648 7.468 -13.986 1.00 98.25 132 ASP A CA 1
ATOM 995 C C . ASP A 1 132 ? -6.193 6.000 -13.959 1.00 98.25 132 ASP A C 1
ATOM 997 O O . ASP A 1 132 ? -5.009 5.646 -13.999 1.00 98.25 132 ASP A O 1
ATOM 1001 N N . LYS A 1 133 ? -7.188 5.117 -13.869 1.00 98.19 133 LYS A N 1
ATOM 1002 C CA . LYS A 1 133 ? -7.003 3.662 -13.865 1.00 98.19 133 LYS A CA 1
ATOM 1003 C C . LYS A 1 133 ? -6.432 3.148 -15.182 1.00 98.19 133 LYS A C 1
ATOM 1005 O O . LYS A 1 133 ? -5.681 2.174 -15.167 1.00 98.19 133 LYS A O 1
ATOM 1010 N N . GLN A 1 134 ? -6.771 3.775 -16.306 1.00 98.00 134 GLN A N 1
ATOM 1011 C CA . GLN A 1 134 ? -6.357 3.290 -17.618 1.00 98.00 134 GLN A CA 1
ATOM 1012 C C . GLN A 1 134 ? -4.878 3.573 -17.871 1.00 98.00 134 GLN A C 1
ATOM 1014 O O . GLN A 1 134 ? -4.159 2.692 -18.358 1.00 98.00 134 GLN A O 1
ATOM 1019 N N . ALA A 1 135 ? -4.394 4.750 -17.468 1.00 97.25 135 ALA A N 1
ATOM 1020 C CA . ALA A 1 135 ? -2.969 5.055 -17.479 1.00 97.25 135 ALA A CA 1
ATOM 1021 C C . ALA A 1 135 ? -2.182 4.074 -16.597 1.00 97.25 135 ALA A C 1
ATOM 1023 O O . ALA A 1 135 ? -1.184 3.509 -17.050 1.00 97.25 135 ALA A O 1
ATOM 1024 N N . GLN A 1 136 ? -2.672 3.778 -15.387 1.00 97.25 136 GLN A N 1
ATOM 1025 C CA . GLN A 1 136 ? -2.035 2.804 -14.495 1.00 97.25 136 GLN A CA 1
ATOM 1026 C C . GLN A 1 136 ? -1.980 1.396 -15.104 1.00 97.25 136 GLN A C 1
ATOM 1028 O O . GLN A 1 136 ? -0.930 0.755 -15.075 1.00 97.25 136 GLN A O 1
ATOM 1033 N N . LEU A 1 137 ? -3.082 0.901 -15.677 1.00 97.06 137 LEU A N 1
ATOM 1034 C CA . LEU A 1 137 ? -3.112 -0.414 -16.328 1.00 97.06 137 LEU A CA 1
ATOM 1035 C C . LEU A 1 137 ? -2.151 -0.484 -17.520 1.00 97.06 137 LEU A C 1
ATOM 1037 O O . LEU A 1 137 ? -1.448 -1.481 -17.674 1.00 97.06 137 LEU A O 1
ATOM 1041 N N . SER A 1 138 ? -2.081 0.585 -18.314 1.00 95.56 138 SER A N 1
ATOM 1042 C CA . SER A 1 138 ? -1.171 0.692 -19.461 1.00 95.56 138 SER A CA 1
ATOM 1043 C C . SER A 1 138 ? 0.300 0.748 -19.036 1.00 95.56 138 SER A C 1
ATOM 1045 O O . SER A 1 138 ? 1.182 0.246 -19.732 1.00 95.56 138 SER A O 1
ATOM 1047 N N . GLN A 1 139 ? 0.603 1.361 -17.890 1.00 93.50 139 GLN A N 1
ATOM 1048 C CA . GLN A 1 139 ? 1.941 1.327 -17.300 1.00 93.50 139 GLN A CA 1
ATOM 1049 C C . GLN A 1 139 ? 2.296 -0.086 -16.824 1.00 93.50 139 GLN A C 1
ATOM 1051 O O . GLN A 1 139 ? 3.339 -0.614 -17.207 1.00 93.50 139 GLN A O 1
ATOM 1056 N N . LEU A 1 140 ? 1.408 -0.726 -16.059 1.00 92.94 140 LEU A N 1
ATOM 1057 C CA . LEU A 1 140 ? 1.625 -2.067 -15.509 1.00 92.94 140 LEU A CA 1
ATOM 1058 C C . LEU A 1 140 ? 1.797 -3.130 -16.598 1.00 92.94 140 LEU A C 1
ATOM 1060 O O . LEU A 1 140 ? 2.616 -4.030 -16.436 1.00 92.94 140 LEU A O 1
ATOM 1064 N N . SER A 1 141 ? 1.077 -3.027 -17.720 1.00 91.81 141 SER A N 1
ATOM 1065 C CA . SER A 1 141 ? 1.214 -3.971 -18.838 1.00 91.81 141 SER A CA 1
ATOM 1066 C C . SER A 1 141 ? 2.549 -3.862 -19.576 1.00 91.81 141 SER A C 1
ATOM 1068 O O . SER A 1 141 ? 2.918 -4.792 -20.285 1.00 91.81 141 SER A O 1
ATOM 1070 N N . ARG A 1 142 ? 3.254 -2.732 -19.443 1.00 90.62 142 ARG A N 1
ATOM 1071 C CA . ARG A 1 142 ? 4.571 -2.494 -20.057 1.00 90.62 142 ARG A CA 1
ATOM 1072 C C . ARG A 1 142 ? 5.732 -2.760 -19.100 1.00 90.62 142 ARG A C 1
ATOM 1074 O O . ARG A 1 142 ? 6.869 -2.871 -19.548 1.00 90.62 142 ARG A O 1
ATOM 1081 N N . GLN A 1 143 ? 5.473 -2.856 -17.796 1.00 85.56 143 GLN A N 1
ATOM 1082 C CA . GLN A 1 143 ? 6.521 -3.108 -16.814 1.00 85.56 143 GLN A CA 1
ATOM 1083 C C . GLN A 1 143 ? 7.029 -4.545 -16.906 1.00 85.56 143 GLN A C 1
ATOM 1085 O O . GLN A 1 143 ? 6.306 -5.497 -16.628 1.00 85.56 143 GLN A O 1
ATOM 1090 N N . SER A 1 144 ? 8.317 -4.671 -17.213 1.00 69.56 144 SER A N 1
ATOM 1091 C CA . SER A 1 144 ? 9.091 -5.902 -17.070 1.00 69.56 144 SER A CA 1
ATOM 1092 C C . SER A 1 144 ? 10.196 -5.637 -16.049 1.00 69.56 144 SER A C 1
ATOM 1094 O O . SER A 1 144 ? 10.927 -4.658 -16.188 1.00 69.56 144 SER A O 1
ATOM 1096 N N . SER A 1 145 ? 10.299 -6.461 -15.004 1.00 70.12 145 SER A N 1
ATOM 1097 C CA . SER A 1 145 ? 11.415 -6.395 -14.052 1.00 70.12 145 SER A CA 1
ATOM 1098 C C . SER A 1 145 ? 12.464 -7.426 -14.443 1.00 70.12 145 SER A C 1
ATOM 1100 O O . SER A 1 145 ? 12.129 -8.592 -14.637 1.00 70.12 145 SER A O 1
ATOM 1102 N N . SER A 1 146 ? 13.727 -7.011 -14.526 1.00 70.12 146 SER A N 1
ATOM 1103 C CA . SER A 1 146 ? 14.866 -7.928 -14.648 1.00 70.12 146 SER A CA 1
ATOM 1104 C C . SER A 1 146 ? 15.293 -8.520 -13.300 1.00 70.12 146 SER A C 1
ATOM 1106 O O . SER A 1 146 ? 15.998 -9.525 -13.268 1.00 70.12 146 SER A O 1
ATOM 1108 N N . ALA A 1 147 ? 14.870 -7.919 -12.183 1.00 73.94 147 ALA A N 1
ATOM 1109 C CA . ALA A 1 147 ? 15.148 -8.425 -10.846 1.00 73.94 147 ALA A CA 1
ATOM 1110 C C . ALA A 1 147 ? 14.223 -9.596 -10.498 1.00 73.94 147 ALA A C 1
ATOM 1112 O O . ALA A 1 147 ? 13.022 -9.555 -10.784 1.00 73.94 147 ALA A O 1
ATOM 1113 N N . SER A 1 148 ? 14.782 -10.618 -9.844 1.00 81.00 148 SER A N 1
ATOM 1114 C CA . SER A 1 148 ? 14.009 -11.758 -9.357 1.00 81.00 148 SER A CA 1
ATOM 1115 C C . SER A 1 148 ? 13.047 -11.332 -8.248 1.00 81.00 148 SER A C 1
ATOM 1117 O O . SER A 1 148 ? 13.337 -10.430 -7.457 1.00 81.00 148 SER A O 1
ATOM 1119 N N . ALA A 1 149 ? 11.913 -12.026 -8.140 1.00 81.19 149 ALA A N 1
ATOM 1120 C CA . ALA A 1 149 ? 10.933 -11.747 -7.095 1.00 81.19 149 ALA A CA 1
ATOM 1121 C C . ALA A 1 149 ? 11.551 -11.839 -5.685 1.00 81.19 149 ALA A C 1
ATOM 1123 O O . ALA A 1 149 ? 11.274 -10.997 -4.832 1.00 81.19 149 ALA A O 1
ATOM 1124 N N . ALA A 1 150 ? 12.471 -12.790 -5.475 1.00 85.25 150 ALA A N 1
ATOM 1125 C CA . ALA A 1 150 ? 13.224 -12.934 -4.231 1.00 85.25 150 ALA A CA 1
ATOM 1126 C C . ALA A 1 150 ? 14.094 -11.704 -3.916 1.00 85.25 150 ALA A C 1
ATOM 1128 O O . ALA A 1 150 ? 14.042 -11.210 -2.793 1.00 85.25 150 ALA A O 1
ATOM 1129 N N . ALA A 1 151 ? 14.815 -11.157 -4.902 1.00 87.06 151 ALA A N 1
ATOM 1130 C CA . ALA A 1 151 ? 15.661 -9.979 -4.698 1.00 87.06 151 ALA A CA 1
ATOM 1131 C C . ALA A 1 151 ? 14.838 -8.722 -4.363 1.00 87.06 151 ALA A C 1
ATOM 1133 O O . ALA A 1 151 ? 15.272 -7.869 -3.586 1.00 87.06 151 ALA A O 1
ATOM 1134 N N . THR A 1 152 ? 13.627 -8.618 -4.922 1.00 86.56 152 THR A N 1
ATOM 1135 C CA . THR A 1 152 ? 12.700 -7.502 -4.663 1.00 86.56 152 THR A CA 1
ATOM 1136 C C . THR A 1 152 ? 11.863 -7.669 -3.394 1.00 86.56 152 THR A C 1
ATOM 1138 O O . THR A 1 152 ? 11.196 -6.719 -2.986 1.00 86.56 152 THR A O 1
ATOM 1141 N N . ARG A 1 153 ? 11.900 -8.846 -2.750 1.00 90.62 153 ARG A N 1
ATOM 1142 C CA . ARG A 1 153 ? 11.088 -9.160 -1.570 1.00 90.62 153 ARG A CA 1
ATOM 1143 C C . ARG A 1 153 ? 11.455 -8.239 -0.397 1.00 90.62 153 ARG A C 1
ATOM 1145 O O . ARG A 1 153 ? 12.598 -8.269 0.067 1.00 90.62 153 ARG A O 1
ATOM 1152 N N . PRO A 1 154 ? 10.496 -7.464 0.133 1.00 92.44 154 PRO A N 1
ATOM 1153 C CA . PRO A 1 154 ? 10.722 -6.646 1.316 1.00 92.44 154 PRO A CA 1
ATOM 1154 C C . PRO A 1 154 ? 10.978 -7.511 2.554 1.00 92.44 154 PRO A C 1
ATOM 1156 O O . PRO A 1 154 ? 10.209 -8.423 2.854 1.00 92.44 154 PRO A O 1
ATOM 1159 N N . GLN A 1 155 ? 12.046 -7.196 3.279 1.00 93.38 155 GLN A N 1
ATOM 1160 C CA . GLN A 1 155 ? 12.425 -7.822 4.550 1.00 93.38 155 GLN A CA 1
ATOM 1161 C C . GLN A 1 155 ? 12.108 -6.929 5.748 1.00 93.38 155 GLN A C 1
ATOM 1163 O O . GLN A 1 155 ? 12.029 -7.405 6.871 1.00 93.38 155 GLN A O 1
ATOM 1168 N N . GLN A 1 156 ? 11.947 -5.626 5.527 1.00 94.81 156 GLN A N 1
ATOM 1169 C CA . GLN A 1 156 ? 11.634 -4.671 6.577 1.00 94.81 156 GLN A CA 1
ATOM 1170 C C . GLN A 1 156 ? 10.903 -3.472 5.983 1.00 94.81 156 GLN A C 1
ATOM 1172 O O . GLN A 1 156 ? 11.295 -2.965 4.930 1.00 94.81 156 GLN A O 1
ATOM 1177 N N . TRP A 1 157 ? 9.880 -3.007 6.696 1.00 96.12 157 TRP A N 1
ATOM 1178 C CA . TRP A 1 157 ? 9.070 -1.854 6.334 1.00 96.12 157 TRP A CA 1
ATOM 1179 C C . TRP A 1 157 ? 9.127 -0.738 7.377 1.00 96.12 157 TRP A C 1
ATOM 1181 O O . TRP A 1 157 ? 9.188 -0.988 8.590 1.00 96.12 157 TRP A O 1
ATOM 1191 N N . TRP A 1 158 ? 9.027 0.493 6.884 1.00 97.06 158 TRP A N 1
ATOM 1192 C CA . TRP A 1 158 ? 8.775 1.706 7.653 1.00 97.06 158 TRP A CA 1
ATOM 1193 C C . TRP A 1 158 ? 7.705 2.555 6.964 1.00 97.06 158 TRP A C 1
ATOM 1195 O O . TRP A 1 158 ? 7.445 2.387 5.770 1.00 97.06 158 TRP A O 1
ATOM 1205 N N . TYR A 1 159 ? 7.113 3.488 7.704 1.00 97.62 159 TYR A N 1
ATOM 1206 C CA . TYR A 1 159 ? 6.155 4.445 7.164 1.00 97.62 159 TYR A CA 1
ATOM 1207 C C . TYR A 1 159 ? 6.297 5.841 7.761 1.00 97.62 159 TYR A C 1
ATOM 1209 O O . TYR A 1 159 ? 6.809 6.013 8.864 1.00 97.62 159 TYR A O 1
ATOM 1217 N N . ALA A 1 160 ? 5.762 6.824 7.051 1.00 97.19 160 ALA A N 1
ATOM 1218 C CA . ALA A 1 160 ? 5.463 8.147 7.570 1.00 97.19 160 ALA A CA 1
ATOM 1219 C C . ALA A 1 160 ? 4.141 8.640 6.972 1.00 97.19 160 ALA A C 1
ATOM 1221 O O . ALA A 1 160 ? 3.826 8.344 5.819 1.00 97.19 160 ALA A O 1
ATOM 1222 N N . ILE A 1 161 ? 3.376 9.412 7.742 1.00 97.00 161 ILE A N 1
ATOM 1223 C CA . ILE A 1 161 ? 2.278 10.210 7.186 1.00 97.00 161 ILE A CA 1
ATOM 1224 C C . ILE A 1 161 ? 2.883 11.538 6.750 1.00 97.00 161 ILE A C 1
ATOM 1226 O O . ILE A 1 161 ? 3.409 12.272 7.582 1.00 97.00 161 ILE A O 1
ATOM 1230 N N . THR A 1 162 ? 2.852 11.822 5.452 1.00 96.81 162 THR A N 1
ATOM 1231 C CA . THR A 1 162 ? 3.527 12.991 4.865 1.00 96.81 162 THR A CA 1
ATOM 1232 C C . THR A 1 162 ? 2.558 14.084 4.424 1.00 96.81 162 THR A C 1
ATOM 1234 O O . THR A 1 162 ? 2.995 15.118 3.935 1.00 96.81 162 THR A O 1
ATOM 1237 N N . GLY A 1 163 ? 1.250 13.860 4.559 1.00 95.88 163 GLY A N 1
ATOM 1238 C CA . GLY A 1 163 ? 0.218 14.836 4.223 1.00 95.88 163 GLY A CA 1
ATOM 1239 C C . GLY A 1 163 ? -1.194 14.307 4.469 1.00 95.88 163 GLY A C 1
ATOM 1240 O O . GLY A 1 163 ? -1.391 13.100 4.627 1.00 95.88 163 GLY A O 1
ATOM 1241 N N . GLY A 1 164 ? -2.170 15.216 4.474 1.00 94.69 164 GLY A N 1
ATOM 1242 C CA . GLY A 1 164 ? -3.577 14.906 4.750 1.00 94.69 164 GLY A CA 1
ATOM 1243 C C . GLY A 1 164 ? -3.858 14.554 6.215 1.00 94.69 164 GLY A C 1
ATOM 1244 O O . GLY A 1 164 ? -3.010 14.753 7.086 1.00 94.69 164 GLY A O 1
ATOM 1245 N N . ASP A 1 165 ? -5.054 14.024 6.474 1.00 91.81 165 ASP A N 1
ATOM 1246 C CA . ASP A 1 165 ? -5.486 13.563 7.795 1.00 91.81 165 ASP A CA 1
ATOM 1247 C C . ASP A 1 165 ? -5.792 12.056 7.747 1.00 91.81 165 ASP A C 1
ATOM 1249 O O . ASP A 1 165 ? -6.734 11.645 7.069 1.00 91.81 165 ASP A O 1
ATOM 1253 N N . PRO A 1 166 ? -5.041 11.208 8.473 1.00 82.00 166 PRO A N 1
ATOM 1254 C CA . PRO A 1 166 ? -5.309 9.773 8.544 1.00 82.00 166 PRO A CA 1
ATOM 1255 C C . PRO A 1 166 ? -6.653 9.395 9.192 1.00 82.00 166 PRO A C 1
ATOM 1257 O O . PRO A 1 166 ? -7.032 8.228 9.121 1.00 82.00 166 PRO A O 1
ATOM 1260 N N . ARG A 1 167 ? -7.342 10.325 9.864 1.00 89.06 167 ARG A N 1
ATOM 1261 C CA . ARG A 1 167 ? -8.726 10.152 10.346 1.00 89.06 167 ARG A CA 1
ATOM 1262 C C . ARG A 1 167 ? -9.763 10.812 9.435 1.00 89.06 167 ARG A C 1
ATOM 1264 O O . ARG A 1 167 ? -10.955 10.617 9.639 1.00 89.06 167 ARG A O 1
ATOM 1271 N N . GLY A 1 168 ? -9.309 11.598 8.463 1.00 92.19 168 GLY A N 1
ATOM 1272 C CA . GLY A 1 168 ? -10.144 12.212 7.443 1.00 92.19 168 GLY A CA 1
ATOM 1273 C C . GLY A 1 168 ? -10.204 11.363 6.177 1.00 92.19 168 GLY A C 1
ATOM 1274 O O . GLY A 1 168 ? -9.793 10.204 6.148 1.00 92.19 168 GLY A O 1
ATOM 1275 N N . ASP A 1 169 ? -10.697 11.955 5.095 1.00 95.12 169 ASP A N 1
ATOM 1276 C CA . ASP A 1 169 ? -10.966 11.217 3.856 1.00 95.12 169 ASP A CA 1
ATOM 1277 C C . ASP A 1 169 ? -9.792 11.171 2.877 1.00 95.12 169 ASP A C 1
ATOM 1279 O O . ASP A 1 169 ? -9.921 10.582 1.801 1.00 95.12 169 ASP A O 1
ATOM 1283 N N . LEU A 1 170 ? -8.660 11.797 3.203 1.00 97.69 170 LEU A N 1
ATOM 1284 C CA . LEU A 1 170 ? -7.486 11.873 2.338 1.00 97.69 170 LEU A CA 1
ATOM 1285 C C . LEU A 1 170 ? -6.205 11.876 3.172 1.00 97.69 170 LEU A C 1
ATOM 1287 O O . LEU A 1 170 ? -6.022 12.726 4.043 1.00 97.69 170 LEU A O 1
ATOM 1291 N N . VAL A 1 171 ? -5.284 10.971 2.851 1.00 98.44 171 VAL A N 1
ATOM 1292 C CA . VAL A 1 171 ? -3.994 10.852 3.533 1.00 98.44 171 VAL A CA 1
ATOM 1293 C C . VAL A 1 171 ? -2.897 10.450 2.558 1.00 98.44 171 VAL A C 1
ATOM 1295 O O . VAL A 1 171 ? -3.105 9.632 1.663 1.00 98.44 171 VAL A O 1
ATOM 1298 N N . GLN A 1 172 ? -1.705 11.010 2.739 1.00 98.31 172 GLN A N 1
ATOM 1299 C CA . GLN A 1 172 ? -0.509 10.615 2.011 1.00 98.31 172 GLN A CA 1
ATOM 1300 C C . GLN A 1 172 ? 0.419 9.823 2.931 1.00 98.31 172 GLN A C 1
ATOM 1302 O O . GLN A 1 172 ? 0.870 10.312 3.969 1.00 98.31 172 GLN A O 1
ATOM 1307 N N . VAL A 1 173 ? 0.713 8.593 2.526 1.00 98.31 173 VAL A N 1
ATOM 1308 C CA . VAL A 1 173 ? 1.580 7.652 3.228 1.00 98.31 173 VAL A CA 1
ATOM 1309 C C . VAL A 1 173 ? 2.870 7.481 2.430 1.00 98.31 173 VAL A C 1
ATOM 1311 O O . VAL A 1 173 ? 2.840 7.070 1.271 1.00 98.31 173 VAL A O 1
ATOM 1314 N N . SER A 1 174 ? 4.007 7.766 3.055 1.00 98.06 174 SER A N 1
ATOM 1315 C CA . SER A 1 174 ? 5.320 7.341 2.573 1.00 98.06 174 SER A CA 1
ATOM 1316 C C . SER A 1 174 ? 5.632 5.974 3.164 1.00 98.06 174 SER A C 1
ATOM 1318 O O . SER A 1 174 ? 5.580 5.803 4.380 1.00 98.06 174 SER A O 1
ATOM 1320 N N . LEU A 1 175 ? 5.939 5.001 2.313 1.00 97.81 175 LEU A N 1
ATOM 1321 C CA . LEU A 1 175 ? 6.376 3.662 2.685 1.00 97.81 175 LEU A CA 1
ATOM 1322 C C . LEU A 1 175 ? 7.840 3.494 2.304 1.00 97.81 175 LEU A C 1
ATOM 1324 O O . LEU A 1 175 ? 8.255 3.912 1.225 1.00 97.81 175 LEU A O 1
ATOM 1328 N N . VAL A 1 176 ? 8.605 2.831 3.163 1.00 97.69 176 VAL A N 1
ATOM 1329 C CA . VAL A 1 176 ? 10.005 2.503 2.895 1.00 97.69 176 VAL A CA 1
ATOM 1330 C C . VAL A 1 176 ? 10.205 1.013 3.070 1.00 97.69 176 VAL A C 1
ATOM 1332 O O . VAL A 1 176 ? 9.806 0.460 4.094 1.00 97.69 176 VAL A O 1
ATOM 1335 N N . ALA A 1 177 ? 10.827 0.375 2.084 1.00 96.06 177 ALA A N 1
ATOM 1336 C CA . ALA A 1 177 ? 11.163 -1.040 2.107 1.00 96.06 177 ALA A CA 1
ATOM 1337 C C . ALA A 1 177 ? 12.675 -1.250 2.012 1.00 96.06 177 ALA A C 1
ATOM 1339 O O . ALA A 1 177 ? 13.353 -0.648 1.177 1.00 96.06 177 ALA A O 1
ATOM 1340 N N . SER A 1 178 ? 13.181 -2.169 2.830 1.00 96.12 178 SER A N 1
ATOM 1341 C CA . SER A 1 178 ? 14.484 -2.800 2.624 1.00 96.12 178 SER A CA 1
ATOM 1342 C C . SER A 1 178 ? 14.279 -4.139 1.928 1.00 96.12 178 SER A C 1
ATOM 1344 O O . SER A 1 178 ? 13.503 -4.967 2.409 1.00 96.12 178 SER A O 1
ATOM 1346 N N . SER A 1 179 ? 14.975 -4.361 0.820 1.00 93.75 179 SER A N 1
ATOM 1347 C CA . SER A 1 179 ? 15.074 -5.651 0.135 1.00 93.75 179 SER A CA 1
ATOM 1348 C C . SER A 1 179 ? 16.543 -5.994 -0.106 1.00 93.75 179 SER A C 1
ATOM 1350 O O . SER A 1 179 ? 17.435 -5.176 0.128 1.00 93.75 179 SER A O 1
ATOM 1352 N N . GLU A 1 180 ? 16.826 -7.213 -0.559 1.00 93.75 180 GLU A N 1
ATOM 1353 C CA . GLU A 1 180 ? 18.183 -7.565 -0.988 1.00 93.75 180 GLU A CA 1
ATOM 1354 C C . GLU A 1 180 ? 18.660 -6.626 -2.103 1.00 93.75 180 GLU A C 1
ATOM 1356 O O . GLU A 1 180 ? 19.742 -6.048 -2.004 1.00 93.75 180 GLU A O 1
ATOM 1361 N N . GLN A 1 181 ? 17.814 -6.401 -3.110 1.00 92.69 181 GLN A N 1
ATOM 1362 C CA . GLN A 1 181 ? 18.129 -5.521 -4.227 1.00 92.69 181 GLN A CA 1
ATOM 1363 C C . GLN A 1 181 ? 18.384 -4.081 -3.766 1.00 92.69 181 GLN A C 1
ATOM 1365 O O . GLN A 1 181 ? 19.366 -3.475 -4.185 1.00 92.69 181 GLN A O 1
ATOM 1370 N N . SER A 1 182 ? 17.529 -3.515 -2.904 1.00 94.06 182 SER A N 1
ATOM 1371 C CA . SER A 1 182 ? 17.710 -2.125 -2.467 1.00 94.06 182 SER A CA 1
ATOM 1372 C C . SER A 1 182 ? 19.032 -1.959 -1.717 1.00 94.06 182 SER A C 1
ATOM 1374 O O . SER A 1 182 ? 19.759 -0.999 -1.967 1.00 94.06 182 SER A O 1
ATOM 1376 N N . ARG A 1 183 ? 19.392 -2.936 -0.872 1.00 93.88 183 ARG A N 1
ATOM 1377 C CA . ARG A 1 183 ? 20.662 -2.951 -0.137 1.00 93.88 183 ARG A CA 1
ATOM 1378 C C . ARG A 1 183 ? 21.868 -3.088 -1.062 1.00 93.88 183 ARG A C 1
ATOM 1380 O O . ARG A 1 183 ? 22.842 -2.371 -0.862 1.00 93.88 183 ARG A O 1
ATOM 1387 N N . GLN A 1 184 ? 21.798 -3.938 -2.087 1.00 93.94 184 GLN A N 1
ATOM 1388 C CA . GLN A 1 184 ? 22.847 -4.041 -3.113 1.00 93.94 184 GLN A CA 1
ATOM 1389 C C . GLN A 1 184 ? 23.027 -2.729 -3.889 1.00 93.94 184 GLN A C 1
ATOM 1391 O O . GLN A 1 184 ? 24.146 -2.379 -4.249 1.00 93.94 184 GLN A O 1
ATOM 1396 N N . MET A 1 185 ? 21.945 -1.976 -4.097 1.00 93.62 185 MET A N 1
ATOM 1397 C CA . MET A 1 185 ? 21.989 -0.642 -4.706 1.00 93.62 185 MET A CA 1
ATOM 1398 C C . MET A 1 185 ? 22.358 0.475 -3.709 1.00 93.62 185 MET A C 1
ATOM 1400 O O . MET A 1 185 ? 22.420 1.638 -4.096 1.00 93.62 185 MET A O 1
ATOM 1404 N N . GLY A 1 186 ? 22.612 0.153 -2.436 1.00 94.56 186 GLY A N 1
ATOM 1405 C CA . GLY A 1 186 ? 23.052 1.116 -1.423 1.00 94.56 186 GLY A CA 1
ATOM 1406 C C . GLY A 1 186 ? 21.935 1.925 -0.755 1.00 94.56 186 GLY A C 1
ATOM 1407 O O . GLY A 1 186 ? 22.204 3.004 -0.231 1.00 94.56 186 GLY A O 1
ATOM 1408 N N . GLY A 1 187 ? 20.686 1.445 -0.748 1.00 95.81 187 GLY A N 1
ATOM 1409 C CA . GLY A 1 187 ? 19.584 2.177 -0.124 1.00 95.81 187 GLY A CA 1
ATOM 1410 C C . GLY A 1 187 ? 18.309 1.378 0.152 1.00 95.81 187 GLY A C 1
ATOM 1411 O O . GLY A 1 187 ? 18.298 0.157 0.326 1.00 95.81 187 GLY A O 1
ATOM 1412 N N . TYR A 1 188 ? 17.208 2.115 0.204 1.00 97.19 188 TYR A N 1
ATOM 1413 C CA . TYR A 1 188 ? 15.854 1.659 0.478 1.00 97.19 188 TYR A CA 1
ATOM 1414 C C . TYR A 1 188 ? 14.925 2.116 -0.642 1.00 97.19 188 TYR A C 1
ATOM 1416 O O . TYR A 1 188 ? 15.116 3.190 -1.215 1.00 97.19 188 TYR A O 1
ATOM 1424 N N . ALA A 1 189 ? 13.900 1.322 -0.934 1.00 95.81 189 ALA A N 1
ATOM 1425 C CA . ALA A 1 189 ? 12.853 1.715 -1.866 1.00 95.81 189 ALA A CA 1
ATOM 1426 C C . ALA A 1 189 ? 11.812 2.576 -1.136 1.00 95.81 189 ALA A C 1
ATOM 1428 O O . ALA A 1 189 ? 11.151 2.093 -0.218 1.00 95.81 189 ALA A O 1
ATOM 1429 N N . HIS A 1 190 ? 11.662 3.833 -1.545 1.00 97.50 190 HIS A N 1
ATOM 1430 C CA . HIS A 1 190 ? 10.665 4.774 -1.040 1.00 97.50 190 HIS A CA 1
ATOM 1431 C C . HIS A 1 190 ? 9.470 4.835 -1.988 1.00 97.50 190 HIS A C 1
ATOM 1433 O O . HIS A 1 190 ? 9.631 4.968 -3.200 1.00 97.50 190 HIS A O 1
ATOM 1439 N N . LEU A 1 191 ? 8.262 4.754 -1.438 1.00 96.25 191 LEU A N 1
ATOM 1440 C CA . LEU A 1 191 ? 7.012 4.765 -2.184 1.00 96.25 191 LEU A CA 1
ATOM 1441 C C . LEU A 1 191 ? 6.038 5.755 -1.546 1.00 96.25 191 LEU A C 1
ATOM 1443 O O . LEU A 1 191 ? 5.621 5.566 -0.408 1.00 96.25 191 LEU A O 1
ATOM 1447 N N . THR A 1 192 ? 5.603 6.758 -2.302 1.00 97.12 192 THR A N 1
ATOM 1448 C CA . THR A 1 192 ? 4.559 7.690 -1.851 1.00 97.12 192 THR A CA 1
ATOM 1449 C C . THR A 1 192 ? 3.195 7.238 -2.353 1.00 97.12 192 THR A C 1
ATOM 1451 O O . THR A 1 192 ? 3.029 6.945 -3.542 1.00 97.12 192 THR A O 1
ATOM 1454 N N . ARG A 1 193 ? 2.212 7.154 -1.457 1.00 98.44 193 ARG A N 1
ATOM 1455 C CA . ARG A 1 193 ? 0.863 6.652 -1.734 1.00 98.44 193 ARG A CA 1
ATOM 1456 C C . ARG A 1 193 ? -0.184 7.593 -1.167 1.00 98.44 193 ARG A C 1
ATOM 1458 O O . ARG A 1 193 ? -0.243 7.793 0.040 1.00 98.44 193 ARG A O 1
ATOM 1465 N N . THR A 1 194 ? -1.031 8.124 -2.036 1.00 98.50 194 THR A N 1
ATOM 1466 C CA . THR A 1 194 ? -2.190 8.917 -1.623 1.00 98.50 194 THR A CA 1
ATOM 1467 C C . THR A 1 194 ? -3.402 8.009 -1.543 1.00 98.50 194 THR A C 1
ATOM 1469 O O . THR A 1 194 ? -3.739 7.330 -2.511 1.00 98.50 194 THR A O 1
ATOM 1472 N N . LEU A 1 195 ? -4.041 7.969 -0.384 1.00 98.62 195 LEU A N 1
ATOM 1473 C CA . LEU A 1 195 ? -5.242 7.195 -0.127 1.00 98.62 195 LEU A CA 1
ATOM 1474 C C . LEU A 1 195 ? -6.414 8.131 0.118 1.00 98.62 195 LEU A C 1
ATOM 1476 O O . LEU A 1 195 ? -6.245 9.197 0.706 1.00 98.62 195 LEU A O 1
ATOM 1480 N N . SER A 1 196 ? -7.606 7.689 -0.270 1.00 98.44 196 SER A N 1
ATOM 1481 C CA . SER A 1 196 ? -8.854 8.353 0.073 1.00 98.44 196 SER A CA 1
ATOM 1482 C C . SER A 1 196 ? -9.859 7.363 0.647 1.00 98.44 196 SER A C 1
ATOM 1484 O O . SER A 1 196 ? -10.025 6.271 0.097 1.00 98.44 196 SER A O 1
ATOM 1486 N N . TRP A 1 197 ? -10.511 7.726 1.751 1.00 98.38 197 TRP A N 1
ATOM 1487 C CA . TRP A 1 197 ? -11.566 6.919 2.355 1.00 98.38 197 TRP A CA 1
ATOM 1488 C C . TRP A 1 197 ? -12.837 7.059 1.522 1.00 98.38 197 TRP A C 1
ATOM 1490 O O . TRP A 1 197 ? -13.352 8.159 1.336 1.00 98.38 197 TRP A O 1
ATOM 1500 N N . ARG A 1 198 ? -13.314 5.960 0.930 1.00 97.12 198 ARG A N 1
ATOM 1501 C CA . ARG A 1 198 ? -14.464 5.973 0.016 1.00 97.12 198 ARG A CA 1
ATOM 1502 C C . ARG A 1 198 ? -15.252 4.685 0.116 1.00 97.12 198 ARG A C 1
ATOM 1504 O O . ARG A 1 198 ? -14.703 3.598 -0.071 1.00 97.12 198 ARG A O 1
ATOM 1511 N N . ASN A 1 199 ? -16.566 4.820 0.284 1.00 95.19 199 ASN A N 1
ATOM 1512 C CA . ASN A 1 199 ? -17.498 3.692 0.353 1.00 95.19 199 ASN A CA 1
ATOM 1513 C C . ASN A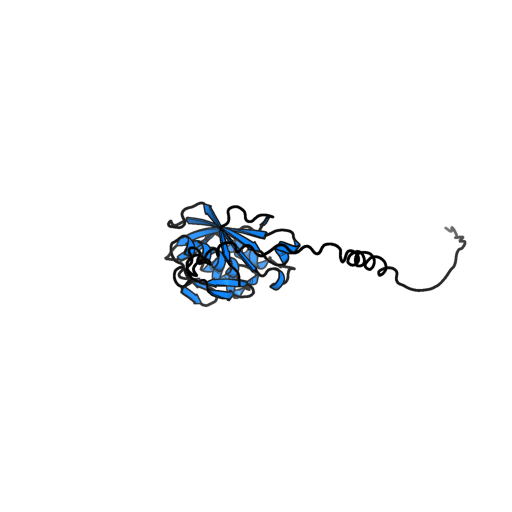 1 199 ? -17.091 2.675 1.438 1.00 95.19 199 ASN A C 1
ATOM 1515 O O . ASN A 1 199 ? -17.114 1.470 1.195 1.00 95.19 199 ASN A O 1
ATOM 1519 N N . GLY A 1 200 ? -16.673 3.174 2.606 1.00 96.62 200 GLY A N 1
ATOM 1520 C CA . GLY A 1 200 ? -16.334 2.352 3.772 1.00 96.62 200 GLY A CA 1
ATOM 1521 C C . GLY A 1 200 ? -14.975 1.651 3.720 1.00 96.62 200 GLY A C 1
ATOM 1522 O O . GLY A 1 200 ? -14.762 0.722 4.494 1.00 96.62 200 GLY A O 1
ATOM 1523 N N . ASP A 1 201 ? -14.074 2.043 2.814 1.00 98.38 201 ASP A N 1
ATOM 1524 C CA . ASP A 1 201 ? -12.711 1.507 2.780 1.00 98.38 201 ASP A CA 1
ATOM 1525 C C . ASP A 1 201 ? -11.711 2.505 2.176 1.00 98.38 201 ASP A C 1
ATOM 1527 O O . ASP A 1 201 ? -12.085 3.447 1.469 1.00 98.38 201 ASP A O 1
ATOM 1531 N N . TRP A 1 202 ? -10.418 2.272 2.394 1.00 98.62 202 TRP A N 1
ATOM 1532 C CA . TRP A 1 202 ? -9.356 3.054 1.763 1.00 98.62 202 TRP A CA 1
ATOM 1533 C C . TRP A 1 202 ? -9.195 2.685 0.284 1.00 98.62 202 TRP A C 1
ATOM 1535 O O . TRP A 1 202 ? -9.127 1.513 -0.096 1.00 98.62 202 TRP A O 1
ATOM 1545 N N . ARG A 1 203 ? -9.085 3.701 -0.574 1.00 98.62 203 ARG A N 1
ATOM 1546 C CA . ARG A 1 203 ? -8.791 3.570 -2.008 1.00 98.62 203 ARG A CA 1
ATOM 1547 C C . ARG A 1 203 ? -7.480 4.260 -2.331 1.00 98.62 203 ARG A C 1
ATOM 1549 O O . ARG A 1 203 ? -7.252 5.370 -1.870 1.00 98.62 203 ARG A O 1
ATOM 1556 N N . LEU A 1 204 ? -6.647 3.639 -3.157 1.00 98.75 204 LEU A N 1
ATOM 1557 C CA . LEU A 1 204 ? -5.370 4.208 -3.592 1.00 98.75 204 LEU A CA 1
ATOM 1558 C C . LEU A 1 204 ? -5.540 5.098 -4.823 1.00 98.75 204 LEU A C 1
ATOM 1560 O O . LEU A 1 204 ? -6.198 4.711 -5.784 1.00 98.75 204 LEU A O 1
ATOM 1564 N N . GLN A 1 205 ? -4.930 6.276 -4.818 1.00 98.62 205 GLN A N 1
ATOM 1565 C CA . GLN A 1 205 ? -4.864 7.119 -6.002 1.00 98.62 205 GLN A CA 1
ATOM 1566 C C . GLN A 1 205 ? -3.928 6.497 -7.032 1.00 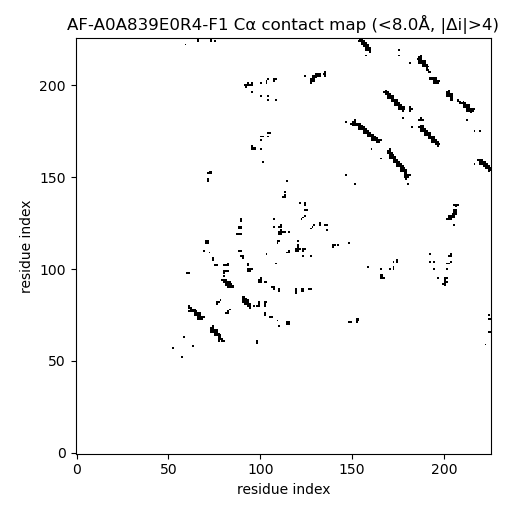98.62 205 GLN A C 1
ATOM 1568 O O . GLN A 1 205 ? -2.795 6.128 -6.718 1.00 98.62 205 GLN A O 1
ATOM 1573 N N . VAL A 1 206 ? -4.398 6.416 -8.270 1.00 98.50 206 VAL A N 1
ATOM 1574 C CA . VAL A 1 206 ? -3.608 6.012 -9.429 1.00 98.50 206 VAL A CA 1
ATOM 1575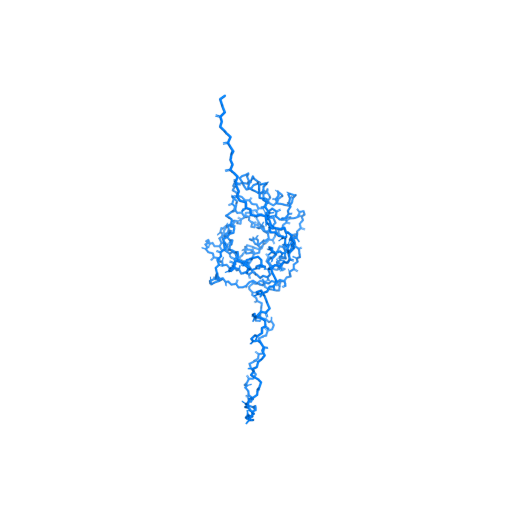 C C . VAL A 1 206 ? -3.654 7.104 -10.508 1.00 98.50 206 VAL A C 1
ATOM 1577 O O . VAL A 1 206 ? -4.663 7.810 -10.608 1.00 98.50 206 VAL A O 1
ATOM 1580 N N . PRO A 1 207 ? -2.590 7.258 -11.318 1.00 97.50 207 PRO A N 1
ATOM 1581 C CA . PRO A 1 207 ? -1.366 6.453 -11.346 1.00 97.50 207 PRO A CA 1
ATOM 1582 C C . PRO A 1 207 ? -0.462 6.689 -10.133 1.00 97.50 207 PRO A C 1
ATOM 1584 O O . PRO A 1 207 ? -0.453 7.774 -9.557 1.00 97.50 207 PRO A O 1
ATOM 1587 N N . THR A 1 208 ? 0.288 5.664 -9.724 1.00 93.44 208 THR A N 1
ATOM 1588 C CA . THR A 1 208 ? 1.247 5.799 -8.616 1.00 93.44 208 THR A CA 1
ATOM 1589 C C . THR A 1 208 ? 2.647 6.112 -9.135 1.00 93.44 208 THR A C 1
ATOM 1591 O O . THR A 1 208 ? 3.082 5.453 -10.085 1.00 93.44 208 THR A O 1
ATOM 1594 N N . PRO A 1 209 ? 3.403 7.006 -8.473 1.00 89.88 209 PRO A N 1
ATOM 1595 C CA . PRO A 1 209 ? 4.799 7.234 -8.817 1.00 89.88 209 PRO A CA 1
ATOM 1596 C C . PRO A 1 209 ? 5.630 5.961 -8.618 1.00 89.88 209 PRO A C 1
ATOM 1598 O O . PRO A 1 209 ? 5.338 5.125 -7.745 1.00 89.88 209 PRO A O 1
ATOM 1601 N N . ALA A 1 210 ? 6.671 5.832 -9.443 1.00 88.38 210 ALA A N 1
ATOM 1602 C CA . ALA A 1 210 ? 7.653 4.765 -9.322 1.00 88.38 210 ALA A CA 1
ATOM 1603 C C . ALA A 1 210 ? 8.390 4.855 -7.971 1.00 88.38 210 ALA A C 1
ATOM 1605 O O . ALA A 1 210 ? 8.514 5.950 -7.418 1.00 88.38 210 ALA A O 1
ATOM 1606 N N . PRO A 1 211 ? 8.870 3.726 -7.422 1.00 91.44 211 PRO A N 1
ATOM 1607 C CA . PRO A 1 211 ? 9.716 3.755 -6.239 1.00 91.44 211 PRO A CA 1
ATOM 1608 C C . PRO A 1 211 ? 11.007 4.539 -6.488 1.00 91.44 211 PRO A C 1
ATOM 1610 O O . PRO A 1 211 ? 11.625 4.405 -7.544 1.00 91.44 211 PRO A O 1
ATOM 1613 N N . GLU A 1 212 ? 11.442 5.294 -5.487 1.00 94.44 212 GLU A N 1
ATOM 1614 C CA . GLU A 1 212 ? 12.721 6.004 -5.493 1.00 94.44 212 GLU A CA 1
ATOM 1615 C C . GLU A 1 212 ? 13.723 5.295 -4.583 1.00 94.44 212 GLU A C 1
ATOM 1617 O O . GLU A 1 212 ? 13.369 4.856 -3.489 1.00 94.44 212 GLU A O 1
ATOM 1622 N N . LEU A 1 213 ? 14.985 5.212 -4.999 1.00 95.88 213 LEU A N 1
ATOM 1623 C CA . LEU A 1 213 ? 16.052 4.715 -4.136 1.00 95.88 213 LEU A CA 1
ATOM 1624 C C . LEU A 1 213 ? 16.581 5.859 -3.264 1.00 95.88 213 LEU A C 1
ATOM 1626 O O . LEU A 1 213 ? 17.034 6.876 -3.788 1.00 95.88 213 LEU A O 1
ATOM 1630 N N . ARG A 1 214 ? 16.555 5.696 -1.939 1.00 96.31 214 ARG A N 1
ATOM 1631 C CA . ARG A 1 214 ? 17.136 6.665 -0.994 1.00 96.31 214 ARG A CA 1
ATOM 1632 C C . ARG A 1 214 ? 17.964 5.967 0.075 1.00 96.31 214 ARG A C 1
ATOM 1634 O O . ARG A 1 214 ? 17.736 4.808 0.392 1.00 96.31 214 ARG A O 1
ATOM 1641 N N . THR A 1 215 ? 18.921 6.677 0.659 1.00 95.81 215 THR A N 1
ATOM 1642 C CA . THR A 1 215 ? 19.902 6.104 1.599 1.00 95.81 215 THR A CA 1
ATOM 1643 C C . THR A 1 215 ? 19.460 6.138 3.065 1.00 95.81 215 THR A C 1
ATOM 1645 O O . THR A 1 215 ? 20.183 5.654 3.931 1.00 95.81 215 THR A O 1
ATOM 1648 N N . SER A 1 216 ? 18.287 6.702 3.375 1.00 94.00 216 SER A N 1
ATOM 1649 C CA . SER A 1 216 ? 17.864 6.966 4.753 1.00 94.00 216 SER A CA 1
ATOM 1650 C C . SER A 1 216 ? 16.386 6.679 4.986 1.00 94.00 216 SER A C 1
ATOM 1652 O O . SER A 1 216 ? 15.534 7.060 4.190 1.00 94.00 216 SER A O 1
ATOM 1654 N N . THR A 1 217 ? 16.092 6.080 6.140 1.00 95.19 217 THR A N 1
ATOM 1655 C CA . THR A 1 217 ? 14.741 5.895 6.691 1.00 95.19 217 THR A CA 1
ATOM 1656 C C . THR A 1 217 ? 14.362 6.997 7.686 1.00 95.19 217 THR A C 1
ATOM 1658 O O . THR A 1 217 ? 13.319 6.903 8.335 1.00 95.19 217 THR A O 1
ATOM 1661 N N . ALA A 1 218 ? 15.185 8.044 7.839 1.00 95.50 218 ALA A N 1
ATOM 1662 C CA . ALA A 1 218 ? 14.940 9.120 8.798 1.00 95.50 218 ALA A CA 1
ATOM 1663 C C . ALA A 1 218 ? 13.528 9.712 8.634 1.00 95.50 218 ALA A C 1
ATOM 1665 O O . ALA A 1 218 ? 13.015 9.858 7.522 1.00 95.50 218 ALA A O 1
ATOM 1666 N N . GLY A 1 219 ? 12.880 9.998 9.764 1.00 94.56 219 GLY A N 1
ATOM 1667 C CA . GLY A 1 219 ? 11.494 10.470 9.799 1.00 94.56 219 GLY A CA 1
ATOM 1668 C C . GLY A 1 219 ? 10.428 9.388 9.578 1.00 94.56 219 GLY A C 1
ATOM 1669 O O . GLY A 1 219 ? 9.248 9.723 9.582 1.00 94.56 219 GLY A O 1
ATOM 1670 N N . HIS A 1 220 ? 10.806 8.113 9.414 1.00 96.69 220 HIS A N 1
ATOM 1671 C CA . HIS A 1 220 ? 9.858 7.005 9.290 1.00 96.69 220 HIS A CA 1
ATOM 1672 C C . HIS A 1 220 ? 9.844 6.121 10.539 1.00 96.69 220 HIS A C 1
ATOM 1674 O O . HIS A 1 220 ? 10.877 5.785 11.120 1.00 96.69 220 HIS A O 1
ATOM 1680 N N . THR A 1 221 ? 8.653 5.682 10.924 1.00 95.62 221 THR A N 1
ATOM 1681 C CA . THR A 1 221 ? 8.433 4.737 12.014 1.00 95.62 221 THR A CA 1
ATOM 1682 C C . THR A 1 221 ? 8.497 3.310 11.483 1.00 95.62 221 THR A C 1
ATOM 1684 O O . THR A 1 221 ? 7.952 2.993 10.425 1.00 95.62 221 THR A O 1
ATOM 1687 N N . ARG A 1 222 ? 9.169 2.423 12.221 1.00 94.38 222 ARG A N 1
ATOM 1688 C CA . ARG A 1 222 ? 9.302 1.007 11.863 1.00 94.38 222 ARG A CA 1
ATOM 1689 C C . ARG A 1 222 ? 7.948 0.295 11.981 1.00 94.38 222 ARG A C 1
ATOM 1691 O O . ARG A 1 222 ? 7.288 0.413 13.006 1.00 94.38 222 ARG A O 1
ATOM 1698 N N . ILE A 1 223 ? 7.559 -0.461 10.951 1.00 94.12 223 ILE A N 1
ATOM 1699 C CA . ILE A 1 223 ? 6.389 -1.360 10.999 1.00 94.12 223 ILE A CA 1
ATOM 1700 C C . ILE A 1 223 ? 6.829 -2.752 11.452 1.00 94.12 223 ILE A C 1
ATOM 1702 O O . ILE A 1 223 ? 6.251 -3.327 12.365 1.00 94.12 223 ILE A O 1
ATOM 1706 N N . GLY A 1 224 ? 7.864 -3.291 10.806 1.00 91.69 224 GLY A N 1
ATOM 1707 C CA . GLY A 1 224 ? 8.312 -4.669 11.001 1.00 91.69 224 GLY A CA 1
ATOM 1708 C C . GLY A 1 224 ? 8.643 -5.346 9.675 1.00 91.69 224 GLY A C 1
ATOM 1709 O O . GLY A 1 224 ? 8.682 -4.695 8.629 1.00 91.69 224 GLY A O 1
ATOM 1710 N N . GLY A 1 225 ? 8.887 -6.642 9.745 1.00 88.44 225 GLY A N 1
ATOM 1711 C CA . GLY A 1 225 ? 9.118 -7.529 8.616 1.00 88.44 225 GLY A CA 1
ATOM 1712 C C . GLY A 1 225 ? 8.910 -8.981 9.055 1.00 88.44 225 GLY A C 1
ATOM 1713 O O . GLY A 1 225 ? 8.775 -9.205 10.262 1.00 88.44 225 GLY A O 1
ATOM 1714 N N . PRO A 1 226 ? 8.814 -9.922 8.100 1.00 80.62 226 PRO A N 1
ATOM 1715 C CA . PRO A 1 226 ? 8.767 -11.356 8.391 1.00 80.62 226 PRO A CA 1
ATOM 1716 C C . PRO A 1 226 ? 10.027 -11.858 9.111 1.00 80.62 226 PRO A C 1
ATOM 1718 O O . PRO A 1 226 ? 11.093 -11.210 8.983 1.00 80.62 226 PRO A O 1
#

Organism: NCBI:txid1000566

Solvent-accessible surface area (backbone atoms only — not comparable to full-atom values): 13697 Å² total; per-residue (Å²): 139,86,84,82,89,82,90,87,85,84,89,84,84,86,84,80,86,83,89,85,71,84,77,73,66,69,81,72,69,80,83,82,89,87,83,86,87,84,91,76,92,77,79,89,73,86,70,81,79,71,75,74,78,54,85,73,75,76,47,59,93,49,55,74,68,48,67,41,79,51,76,70,35,66,43,71,32,19,91,80,28,13,54,72,43,74,57,90,70,40,73,39,54,31,37,86,28,57,52,8,48,53,46,41,51,54,52,52,51,53,32,46,28,60,82,40,34,73,73,26,16,53,48,29,44,66,74,44,36,45,72,46,48,65,62,37,51,58,50,42,76,68,62,78,75,92,68,52,61,73,39,65,26,54,52,36,36,29,35,33,80,78,42,76,38,49,73,54,53,39,27,28,37,36,37,36,32,37,22,60,47,31,50,76,74,63,27,25,39,36,37,68,42,45,34,32,56,54,96,82,27,68,24,38,50,31,62,65,69,78,69,43,82,40,80,71,66,80,89,43,49,78,76,51,57,118